Protein AF-A0A167I9M6-F1 (afdb_monomer_lite)

Organism: Calocera viscosa (strain TUFC12733) (NCBI:txid1330018)

Sequence (250 aa):
MPDSYLDQDVAIAGSSAKAAYFAGEGSASLKASGVVTSFEGIVGALPENVKVVFAEDCEGHCRALALTGRELITDDGHAGLDATFYHKRDASGNYTAPAENFLLDNTDTLMNDSDIFFTSDEWYLVLRGKLRPQERKTTFRFASPWRRRGDSFFGDETEEEMGDFEMQAGKAYDIRLECSDLTGPADGDEKVVPNSHIGMRLHGYPLPEEEEGIKEAVELAKSADAVVVVVGLNGDWESEGYDRKTMYTG

Structure (mmCIF, N/CA/C/O backbone):
data_AF-A0A167I9M6-F1
#
_entry.id   AF-A0A167I9M6-F1
#
loop_
_atom_site.group_PDB
_atom_site.id
_atom_site.type_symbol
_atom_site.label_atom_id
_atom_site.label_alt_id
_atom_site.label_comp_id
_atom_site.label_asym_id
_atom_site.label_entity_id
_atom_site.label_seq_id
_atom_site.pdbx_PDB_ins_code
_atom_site.Cartn_x
_atom_site.Cartn_y
_atom_site.Cartn_z
_atom_site.occupancy
_atom_site.B_iso_or_equiv
_atom_site.auth_seq_id
_atom_site.auth_comp_id
_atom_site.auth_asym_id
_atom_site.auth_atom_id
_atom_site.pdbx_PDB_model_num
ATOM 1 N N . MET A 1 1 ? -21.591 -22.419 35.917 1.00 46.19 1 MET A N 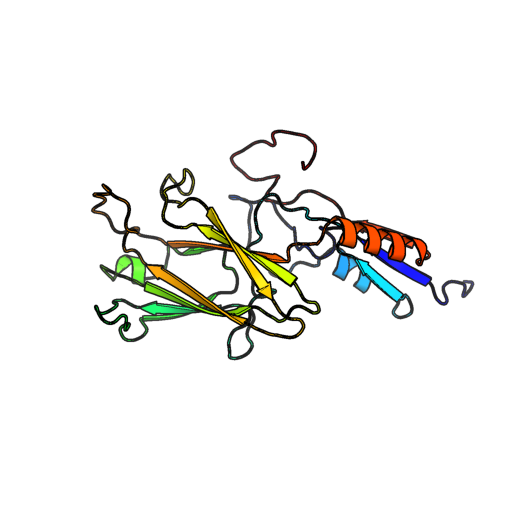1
ATOM 2 C CA . MET A 1 1 ? -20.868 -21.226 35.434 1.00 46.19 1 MET A CA 1
ATOM 3 C C . MET A 1 1 ? -21.937 -20.171 35.224 1.00 46.19 1 MET A C 1
ATOM 5 O O . MET A 1 1 ? -22.889 -20.523 34.543 1.00 46.19 1 MET A O 1
ATOM 9 N N . PRO A 1 2 ? -21.929 -19.005 35.888 1.00 43.53 2 PRO A N 1
ATOM 10 C CA . PRO A 1 2 ? -23.007 -18.046 35.686 1.00 43.53 2 PRO A CA 1
ATOM 11 C C . PRO A 1 2 ? -22.833 -17.316 34.346 1.00 43.53 2 PRO A C 1
ATOM 13 O O . PRO A 1 2 ? -21.736 -16.876 34.012 1.00 43.53 2 PRO A O 1
ATOM 16 N N . ASP A 1 3 ? -23.941 -17.211 33.617 1.00 44.72 3 ASP A N 1
ATOM 17 C CA . ASP A 1 3 ? -24.141 -16.567 32.312 1.00 44.72 3 ASP A CA 1
ATOM 18 C C . ASP A 1 3 ? -24.054 -15.024 32.380 1.00 44.72 3 ASP A C 1
ATOM 20 O O . ASP A 1 3 ? -24.968 -14.320 31.959 1.00 44.72 3 ASP A O 1
ATOM 24 N N . SER A 1 4 ? -22.990 -14.462 32.964 1.00 48.69 4 SER A N 1
ATOM 25 C CA . SER A 1 4 ? -22.874 -13.010 33.201 1.00 48.69 4 SER A CA 1
ATOM 26 C C . SER A 1 4 ? -22.045 -12.236 32.164 1.00 48.69 4 SER A C 1
ATOM 28 O O . SER A 1 4 ? -21.708 -11.087 32.422 1.00 48.69 4 SER A O 1
ATOM 30 N N . TYR A 1 5 ? -21.702 -12.835 31.020 1.00 50.81 5 TYR A N 1
ATOM 31 C CA . TYR A 1 5 ? -20.960 -12.176 29.924 1.00 50.81 5 TYR A CA 1
ATOM 32 C C . TYR A 1 5 ? -21.868 -11.806 28.740 1.00 50.81 5 TYR A C 1
ATOM 34 O O . TYR A 1 5 ? -21.457 -11.861 27.582 1.00 50.81 5 TYR A O 1
ATOM 42 N N . LEU A 1 6 ? -23.137 -11.512 29.020 1.00 53.03 6 LEU A N 1
ATOM 43 C CA . LEU A 1 6 ? -24.067 -11.021 28.012 1.00 53.03 6 LEU A CA 1
ATOM 44 C C . LEU A 1 6 ? -23.822 -9.516 27.841 1.00 53.03 6 LEU A C 1
ATOM 46 O O . LEU A 1 6 ? -23.92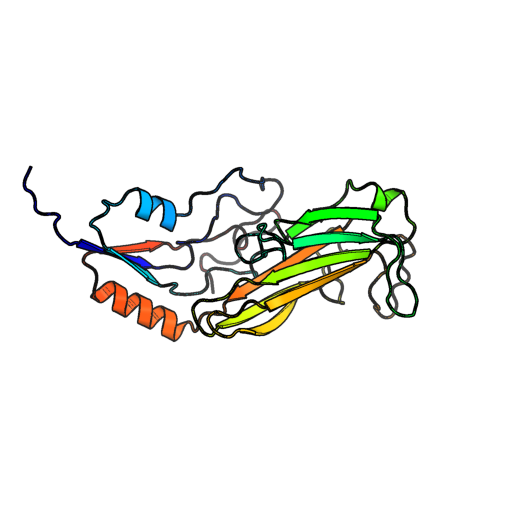7 -8.771 28.811 1.00 53.03 6 LEU A O 1
ATOM 50 N N . ASP A 1 7 ? -23.468 -9.137 26.612 1.00 62.56 7 ASP A N 1
ATOM 51 C CA . ASP A 1 7 ? -23.300 -7.770 26.103 1.00 62.56 7 ASP A CA 1
ATOM 52 C C . ASP A 1 7 ? -22.143 -6.966 26.729 1.00 62.56 7 ASP A C 1
ATOM 54 O O . ASP A 1 7 ? -22.371 -5.992 27.439 1.00 62.56 7 ASP A O 1
ATOM 58 N N . GLN A 1 8 ? -20.892 -7.374 26.462 1.00 76.06 8 GLN A N 1
ATOM 59 C CA . GLN A 1 8 ? -19.708 -6.555 26.762 1.00 76.06 8 GLN A CA 1
ATOM 60 C C . GLN A 1 8 ? -19.190 -5.855 25.503 1.00 76.06 8 GLN A C 1
ATOM 62 O O . GLN A 1 8 ? -19.013 -6.495 24.460 1.00 76.06 8 GLN A O 1
ATOM 67 N N . ASP A 1 9 ? -18.890 -4.565 25.631 1.00 83.38 9 ASP A N 1
ATOM 68 C CA . ASP A 1 9 ? -18.255 -3.756 24.593 1.00 83.38 9 ASP A CA 1
ATOM 69 C C . ASP A 1 9 ? -16.748 -3.657 24.884 1.00 83.38 9 ASP A C 1
ATOM 71 O O . ASP A 1 9 ? -16.327 -3.209 25.955 1.00 83.38 9 ASP A O 1
ATOM 75 N N . VAL A 1 10 ? -15.917 -4.065 23.921 1.00 86.62 10 VAL A N 1
ATOM 76 C CA . VAL A 1 10 ? -14.452 -3.955 24.002 1.00 86.62 10 VAL A CA 1
ATOM 77 C C . VAL A 1 10 ? -13.968 -2.936 22.978 1.00 86.62 10 VAL A C 1
ATOM 79 O O . VAL A 1 10 ? -14.165 -3.106 21.773 1.00 86.62 10 VAL A O 1
ATOM 82 N N . ALA A 1 11 ? -13.292 -1.890 23.449 1.00 85.00 11 ALA A N 1
ATOM 83 C CA . ALA A 1 11 ? -12.595 -0.950 22.581 1.00 85.00 11 ALA A CA 1
ATOM 84 C C . ALA A 1 11 ? -11.149 -1.399 22.350 1.00 85.00 11 ALA A C 1
ATOM 86 O O . ALA A 1 11 ? -10.434 -1.741 23.292 1.00 85.00 11 ALA A O 1
ATOM 87 N N . ILE A 1 12 ? -10.701 -1.367 21.099 1.00 83.81 12 ILE A N 1
ATOM 88 C CA . ILE A 1 12 ? -9.298 -1.541 20.719 1.00 83.81 12 ILE A CA 1
ATOM 89 C C . ILE A 1 12 ? -8.802 -0.200 20.179 1.00 83.81 12 ILE A C 1
ATOM 91 O O . ILE A 1 12 ? -9.393 0.350 19.255 1.00 83.81 12 ILE A O 1
ATOM 95 N N . ALA A 1 13 ? -7.719 0.322 20.742 1.00 80.19 13 ALA A N 1
ATOM 96 C CA . ALA A 1 13 ? -7.113 1.578 20.313 1.00 80.19 13 ALA A CA 1
ATOM 97 C C . ALA A 1 13 ? -5.609 1.413 20.078 1.00 80.19 13 ALA A C 1
ATOM 99 O O . ALA A 1 13 ? -4.978 0.508 20.629 1.00 80.19 13 ALA A O 1
ATOM 100 N N . GLY A 1 14 ? -5.033 2.309 19.282 1.00 72.50 14 GLY A N 1
ATOM 101 C CA . GLY A 1 14 ? -3.586 2.437 19.112 1.00 72.50 14 GLY A CA 1
ATOM 102 C C . GLY A 1 14 ? -3.070 2.072 17.720 1.00 72.50 14 GLY A C 1
ATOM 103 O O . GLY A 1 14 ? -3.599 1.197 17.031 1.00 72.50 14 GLY A O 1
ATOM 104 N N . SER A 1 15 ? -1.999 2.764 17.334 1.00 68.31 15 SER A N 1
ATOM 105 C CA . SER A 1 15 ? -1.369 2.746 16.006 1.00 68.31 15 SER A CA 1
ATOM 106 C C . SER A 1 15 ? -0.879 1.369 15.555 1.00 68.31 15 SER A C 1
ATOM 108 O O . SER A 1 15 ? -0.874 1.046 14.371 1.00 68.31 15 SER A O 1
ATOM 110 N N . SER A 1 16 ? -0.508 0.509 16.503 1.00 73.56 16 SER A N 1
ATOM 111 C CA . SER A 1 16 ? 0.047 -0.814 16.210 1.00 73.56 16 SER A CA 1
ATOM 112 C C . SER A 1 16 ? -1.009 -1.923 16.176 1.00 73.56 16 SER A C 1
ATOM 114 O O . SER A 1 16 ? -0.669 -3.081 15.941 1.00 73.56 16 SER A O 1
ATOM 116 N N . ALA A 1 17 ? -2.291 -1.615 16.409 1.00 76.38 17 ALA A N 1
ATOM 117 C CA . ALA A 1 17 ? -3.339 -2.632 16.520 1.00 76.38 17 ALA A CA 1
ATOM 118 C C . ALA A 1 17 ? -3.536 -3.427 15.219 1.00 76.38 17 ALA A C 1
ATOM 120 O O . ALA A 1 17 ? -3.579 -4.657 15.252 1.00 76.38 17 ALA A O 1
ATOM 121 N N . LYS A 1 18 ? -3.630 -2.739 14.075 1.00 75.56 18 LYS A N 1
ATOM 122 C CA . LYS A 1 18 ? -3.809 -3.352 12.742 1.00 75.56 18 LYS A CA 1
ATOM 123 C C . LYS A 1 18 ? -2.500 -3.487 11.954 1.00 75.56 18 LYS A C 1
ATOM 125 O O . LYS A 1 18 ? -2.490 -4.007 10.834 1.00 75.56 18 LYS A O 1
ATOM 130 N N . ALA A 1 19 ? -1.385 -3.059 12.537 1.00 71.19 19 ALA A N 1
ATOM 131 C CA . ALA A 1 19 ? -0.078 -3.199 11.925 1.00 71.19 19 ALA A CA 1
ATOM 132 C C . ALA A 1 19 ? 0.416 -4.652 12.012 1.00 71.19 19 ALA A C 1
ATOM 134 O O . ALA A 1 19 ? 0.271 -5.327 13.031 1.00 71.19 19 ALA A O 1
ATOM 135 N N . ALA A 1 20 ? 1.010 -5.143 10.926 1.00 71.56 20 ALA A N 1
ATOM 136 C CA . ALA A 1 20 ? 1.596 -6.480 10.850 1.00 71.56 20 ALA A CA 1
ATOM 137 C C . ALA A 1 20 ? 3.109 -6.426 11.074 1.00 71.56 20 ALA A C 1
ATOM 139 O O . ALA A 1 20 ? 3.887 -6.833 10.218 1.00 71.56 20 ALA A O 1
ATOM 140 N N . TYR A 1 21 ? 3.533 -5.911 12.225 1.00 69.69 21 TYR A N 1
ATOM 141 C CA . TYR A 1 21 ? 4.943 -5.949 12.600 1.00 69.69 21 TYR A CA 1
ATOM 142 C C . TYR A 1 21 ? 5.302 -7.341 13.112 1.00 69.69 21 TYR A C 1
ATOM 144 O O . TYR A 1 21 ? 4.769 -7.790 14.125 1.00 69.69 21 TYR A O 1
ATOM 152 N N . PHE A 1 22 ? 6.202 -8.032 12.415 1.00 67.06 22 PHE A N 1
ATOM 153 C CA . PHE A 1 22 ? 6.651 -9.377 12.800 1.00 67.06 22 PHE A CA 1
ATOM 154 C C . PHE A 1 22 ? 8.177 -9.516 12.878 1.00 67.06 22 PHE A C 1
ATOM 156 O O . PHE A 1 22 ? 8.666 -10.495 13.439 1.00 67.06 22 PHE A O 1
ATOM 163 N N . ALA A 1 23 ? 8.927 -8.553 12.338 1.00 63.38 23 ALA A N 1
ATOM 164 C CA . ALA A 1 23 ? 10.384 -8.500 12.382 1.00 63.38 23 ALA A CA 1
ATOM 165 C C . ALA A 1 23 ? 10.871 -7.043 12.276 1.00 63.38 23 ALA A C 1
ATOM 167 O O . ALA A 1 23 ? 10.120 -6.172 11.833 1.00 63.38 23 ALA A O 1
ATOM 168 N N . GLY A 1 24 ? 12.119 -6.797 12.684 1.00 56.25 24 GLY A N 1
ATOM 169 C CA . GLY A 1 24 ? 12.834 -5.559 12.362 1.00 56.25 24 GLY A CA 1
ATOM 170 C C . GLY A 1 24 ? 13.291 -5.529 10.897 1.00 56.25 24 GLY A C 1
ATOM 171 O O . GLY A 1 24 ? 13.274 -6.555 10.212 1.00 56.25 24 GLY A O 1
ATOM 172 N N . GLU A 1 25 ? 13.694 -4.354 10.420 1.00 53.75 25 GLU A N 1
ATOM 173 C CA . GLU A 1 25 ? 14.214 -4.155 9.060 1.00 53.75 25 GLU A CA 1
ATOM 174 C C . GLU A 1 25 ? 15.706 -4.574 8.977 1.00 53.75 25 GLU A C 1
ATOM 176 O O . GLU A 1 25 ? 16.423 -4.584 9.983 1.00 53.75 25 GLU A O 1
ATOM 181 N N . GLY A 1 26 ? 16.173 -4.979 7.789 1.00 53.72 26 GLY A N 1
ATOM 182 C CA . GLY A 1 26 ? 17.553 -5.427 7.544 1.00 53.72 26 GLY A CA 1
ATOM 183 C C . GLY A 1 26 ? 17.675 -6.908 7.170 1.00 53.72 26 GLY A C 1
ATOM 184 O O . GLY A 1 26 ? 16.727 -7.525 6.673 1.00 53.72 26 GLY A O 1
ATOM 185 N N . SER A 1 27 ? 18.847 -7.501 7.411 1.00 44.03 27 SER A N 1
ATOM 186 C CA . SER A 1 27 ? 19.181 -8.885 7.023 1.00 44.03 27 SER A CA 1
ATOM 187 C C . SER A 1 27 ? 18.333 -9.958 7.716 1.00 44.03 27 SER A C 1
ATOM 189 O O . SER A 1 27 ? 18.305 -11.108 7.278 1.00 44.03 27 SER A O 1
ATOM 191 N N . ALA A 1 28 ? 17.617 -9.583 8.777 1.00 53.53 28 ALA A N 1
ATOM 192 C CA . ALA A 1 28 ? 16.686 -10.444 9.499 1.00 53.53 28 ALA A CA 1
ATOM 193 C C . ALA A 1 28 ? 15.246 -10.409 8.945 1.00 53.53 28 ALA A C 1
ATOM 195 O O . ALA A 1 28 ? 14.399 -11.170 9.420 1.00 53.53 28 ALA A O 1
ATOM 196 N N . SER A 1 29 ? 14.950 -9.547 7.965 1.00 57.34 29 SER A N 1
ATOM 197 C CA . SER A 1 29 ? 13.617 -9.461 7.362 1.00 57.34 29 SER A CA 1
ATOM 198 C C . SER A 1 29 ? 13.340 -10.663 6.447 1.00 57.34 29 SER A C 1
ATOM 200 O O . SER A 1 29 ? 14.193 -11.114 5.683 1.00 57.34 29 SER A O 1
ATOM 202 N N . LEU A 1 30 ? 12.134 -11.225 6.547 1.00 62.16 30 LEU A N 1
ATOM 203 C CA . LEU A 1 30 ? 11.687 -12.376 5.757 1.00 62.16 30 LEU A CA 1
ATOM 204 C C . LEU A 1 30 ? 10.274 -12.124 5.234 1.00 62.16 30 LEU A C 1
ATOM 206 O O . LEU A 1 30 ? 9.464 -11.509 5.920 1.00 62.16 30 LEU A O 1
ATOM 210 N N . LYS A 1 31 ? 9.926 -12.663 4.061 1.00 59.50 31 LYS A N 1
ATOM 211 C CA . LYS A 1 31 ? 8.535 -12.653 3.583 1.00 59.50 31 LYS A CA 1
ATOM 212 C C . LYS A 1 31 ? 7.718 -13.673 4.385 1.00 59.50 31 LYS A C 1
ATOM 214 O O . LYS A 1 31 ? 7.828 -14.879 4.162 1.00 59.50 31 LYS A O 1
ATOM 219 N N . ALA A 1 32 ? 6.920 -13.202 5.341 1.00 64.06 32 ALA A N 1
ATOM 220 C CA . ALA A 1 32 ? 6.037 -14.064 6.121 1.00 64.06 32 ALA A CA 1
ATOM 221 C C . ALA A 1 32 ? 4.930 -14.660 5.232 1.00 64.06 32 ALA A C 1
ATOM 223 O O . ALA A 1 32 ? 4.326 -13.958 4.425 1.00 64.06 32 ALA A O 1
ATOM 224 N N . SER A 1 33 ? 4.618 -15.951 5.404 1.00 67.88 33 SER A N 1
ATOM 225 C CA . SER A 1 33 ? 3.500 -16.604 4.694 1.00 67.88 33 SER A CA 1
ATOM 226 C C . SER A 1 33 ? 2.123 -16.079 5.124 1.00 67.88 33 SER A C 1
ATOM 228 O O . SER A 1 33 ? 1.131 -16.297 4.436 1.00 67.88 33 SER A O 1
ATOM 230 N N . GLY A 1 34 ? 2.067 -15.405 6.270 1.00 70.81 34 GLY A N 1
ATOM 231 C CA . GLY A 1 34 ? 0.903 -14.730 6.819 1.00 70.81 34 GLY A CA 1
ATOM 232 C C . GLY A 1 34 ? 1.279 -14.095 8.154 1.00 70.81 34 GLY A C 1
ATOM 233 O O . GLY A 1 34 ? 2.141 -14.612 8.865 1.00 70.81 34 GLY A O 1
ATOM 234 N N . VAL A 1 35 ? 0.649 -12.972 8.486 1.00 78.56 35 VAL A N 1
ATOM 235 C CA . VAL A 1 35 ? 0.839 -12.286 9.767 1.00 78.56 35 VAL A CA 1
ATOM 236 C C . VAL A 1 35 ? -0.536 -12.013 10.343 1.00 78.56 35 VAL A C 1
ATOM 238 O O . VAL A 1 35 ? -1.351 -11.371 9.687 1.00 78.56 35 VAL A O 1
ATOM 241 N N . VAL A 1 36 ? -0.778 -12.513 11.552 1.00 82.06 36 VAL A N 1
ATOM 242 C CA . VAL A 1 36 ? -1.968 -12.171 12.331 1.00 82.06 36 VAL A CA 1
ATOM 243 C C . VAL A 1 36 ? -1.647 -10.899 13.102 1.00 82.06 36 VAL A C 1
ATOM 245 O O . VAL A 1 36 ? -0.730 -10.882 13.922 1.00 82.06 36 VAL A O 1
ATOM 248 N N . THR A 1 37 ? -2.373 -9.829 12.812 1.00 84.31 37 THR A N 1
ATOM 249 C CA . THR A 1 37 ? -2.257 -8.557 13.536 1.00 84.31 37 THR A CA 1
ATOM 250 C C . THR A 1 37 ? -2.796 -8.696 14.960 1.00 84.31 37 THR A C 1
ATOM 252 O O . THR A 1 37 ? -3.599 -9.587 15.250 1.00 84.31 37 THR A O 1
ATOM 255 N N . SER A 1 38 ? -2.402 -7.793 15.863 1.00 84.69 38 SER A N 1
ATOM 256 C CA . SER A 1 38 ? -2.956 -7.772 17.226 1.00 84.69 38 SER A CA 1
ATOM 257 C C . SER A 1 38 ? -4.482 -7.655 17.202 1.00 84.69 38 SER A C 1
ATOM 259 O O . SER A 1 38 ? -5.165 -8.360 17.937 1.00 84.69 38 SER A O 1
ATOM 261 N N . PHE A 1 39 ? -5.023 -6.822 16.308 1.00 84.31 39 PHE A N 1
ATOM 262 C CA . PHE A 1 39 ? -6.457 -6.664 16.091 1.00 84.31 39 PHE A CA 1
ATOM 263 C C . PHE A 1 39 ? -7.123 -7.981 15.673 1.00 84.31 39 PHE A C 1
ATOM 265 O O . PHE A 1 39 ? -8.074 -8.406 16.322 1.00 84.31 39 PHE A O 1
ATOM 272 N N . GLU A 1 40 ? -6.610 -8.661 14.643 1.00 85.62 40 GLU A N 1
ATOM 273 C CA . GLU A 1 40 ? -7.160 -9.947 14.184 1.00 85.62 40 GLU A CA 1
ATOM 274 C C . GLU A 1 40 ? -7.068 -11.030 15.263 1.00 85.62 40 GLU A C 1
ATOM 276 O O . GLU A 1 40 ? -8.015 -11.791 15.451 1.00 85.62 40 GLU A O 1
ATOM 281 N N . GLY A 1 41 ? -5.955 -11.083 16.000 1.00 87.88 41 GLY A N 1
ATOM 282 C CA . GLY A 1 41 ? -5.763 -12.030 17.096 1.00 87.88 41 GLY A CA 1
ATOM 283 C C . GLY A 1 41 ? -6.732 -11.796 18.255 1.00 87.88 41 GLY A C 1
ATOM 284 O O . GLY A 1 41 ? -7.308 -12.754 18.769 1.00 87.88 41 GLY A O 1
ATOM 285 N N . ILE A 1 42 ? -6.949 -10.534 18.644 1.00 87.81 42 ILE A N 1
ATOM 286 C CA . ILE A 1 42 ? -7.903 -10.164 19.699 1.00 87.81 42 ILE A CA 1
ATOM 287 C C . ILE A 1 42 ? -9.329 -10.479 19.247 1.00 87.81 42 ILE A C 1
ATOM 289 O O . ILE A 1 42 ? -10.037 -11.198 19.945 1.00 87.81 42 ILE A O 1
ATOM 293 N N . VAL A 1 43 ? -9.741 -10.000 18.070 1.00 87.69 43 VAL A N 1
ATOM 294 C CA . VAL A 1 43 ? -11.092 -10.234 17.534 1.00 87.69 43 VAL A CA 1
ATOM 295 C C . VAL A 1 43 ? -11.364 -11.729 17.368 1.00 87.69 43 VAL A C 1
ATOM 297 O O . VAL A 1 43 ? -12.426 -12.196 17.761 1.00 87.69 43 VAL A O 1
ATOM 300 N N . GLY A 1 44 ? -10.398 -12.497 16.858 1.00 88.75 44 GLY A N 1
ATOM 301 C CA . GLY A 1 44 ? -10.535 -13.944 16.678 1.00 88.75 44 GLY A CA 1
ATOM 302 C C . GLY A 1 44 ? -10.600 -14.748 17.982 1.00 88.75 44 GLY A C 1
ATOM 303 O O . GLY A 1 44 ? -11.066 -15.885 17.967 1.00 88.75 44 GLY A O 1
ATOM 304 N N . ALA A 1 45 ? -10.144 -14.183 19.104 1.00 89.62 45 ALA A N 1
ATOM 305 C CA . ALA A 1 45 ? -10.226 -14.810 20.423 1.00 89.62 45 ALA A CA 1
ATOM 306 C C . ALA A 1 45 ? -11.503 -14.433 21.197 1.00 89.62 45 ALA A C 1
ATOM 308 O O . ALA A 1 45 ? -11.846 -15.113 22.170 1.00 89.62 45 ALA A O 1
ATOM 309 N N . LEU A 1 46 ? -12.191 -13.357 20.801 1.00 87.75 46 LEU A N 1
ATOM 310 C CA . LEU A 1 46 ? -13.402 -12.884 21.466 1.00 87.75 46 LEU A CA 1
ATOM 311 C C . LEU A 1 46 ? -14.640 -13.697 21.033 1.00 87.75 46 LEU A C 1
ATOM 313 O O . LEU A 1 46 ? -14.745 -14.103 19.876 1.00 87.75 46 LEU A O 1
ATOM 317 N N . PRO A 1 47 ? -15.603 -13.939 21.944 1.00 86.25 47 PRO A N 1
ATOM 318 C CA . PRO A 1 47 ? -16.904 -14.501 21.586 1.00 86.25 47 PRO A CA 1
ATOM 319 C C . PRO A 1 47 ? -17.657 -13.633 20.562 1.00 86.25 47 PRO A C 1
ATOM 321 O O . PRO A 1 47 ? -17.582 -12.409 20.623 1.00 86.25 47 PRO A O 1
ATOM 324 N N . GLU A 1 48 ? -18.464 -14.247 19.686 1.00 82.50 48 GLU A N 1
ATOM 325 C CA . GLU A 1 48 ? -19.227 -13.539 18.633 1.00 82.50 48 GLU A CA 1
ATOM 326 C C . GLU A 1 48 ? -20.198 -12.468 19.165 1.00 82.50 48 GLU A C 1
ATOM 328 O O . GLU A 1 48 ? -20.595 -11.565 18.432 1.00 82.50 48 GLU A O 1
ATOM 333 N N . ASN A 1 49 ? -20.600 -12.567 20.433 1.00 82.25 49 ASN A N 1
ATOM 334 C CA . ASN A 1 49 ? -21.514 -11.630 21.082 1.00 82.25 49 ASN A CA 1
ATOM 335 C C . ASN A 1 49 ? -20.810 -10.435 21.751 1.00 82.25 49 ASN A C 1
ATOM 337 O O . ASN A 1 49 ? -21.484 -9.630 22.390 1.00 82.25 49 ASN A O 1
ATOM 341 N N . VAL A 1 50 ? -19.482 -10.325 21.641 1.00 83.19 50 VAL A N 1
ATOM 342 C CA . VAL A 1 50 ? -18.723 -9.152 22.095 1.00 83.19 50 VAL A CA 1
ATOM 343 C C . VAL A 1 50 ? -18.645 -8.147 20.958 1.00 83.19 50 VAL A C 1
ATOM 345 O O . VAL A 1 50 ? -18.153 -8.446 19.868 1.00 83.19 50 VAL A O 1
ATOM 348 N N . LYS A 1 51 ? -19.106 -6.925 21.214 1.00 82.06 51 LYS A N 1
ATOM 349 C CA . LYS A 1 51 ? -18.997 -5.842 20.243 1.00 82.06 51 LYS A CA 1
ATOM 350 C C . LYS A 1 51 ? -17.606 -5.231 20.337 1.00 82.06 51 LYS A C 1
ATOM 352 O O . LYS A 1 51 ? -17.194 -4.751 21.391 1.00 82.06 51 LYS A O 1
ATOM 357 N N . VAL A 1 52 ? -16.897 -5.230 19.213 1.00 81.69 52 VAL A N 1
ATOM 358 C CA . VAL A 1 52 ? -15.568 -4.625 19.107 1.00 81.69 52 VAL A CA 1
ATOM 359 C C . VAL A 1 52 ? -15.677 -3.287 18.394 1.00 81.69 52 VAL A C 1
ATOM 361 O O . VAL A 1 52 ? -16.205 -3.207 17.284 1.00 81.69 52 VAL A O 1
ATOM 364 N N . VAL A 1 53 ? -15.161 -2.240 19.030 1.00 78.38 53 VAL A N 1
ATOM 365 C CA . VAL A 1 53 ? -15.007 -0.906 18.434 1.00 78.38 53 VAL A CA 1
ATOM 366 C C . VAL A 1 53 ? -13.525 -0.570 18.317 1.00 78.38 53 VAL A C 1
ATOM 368 O O . VAL A 1 53 ? -12.731 -0.970 19.166 1.00 78.38 53 VAL A O 1
ATOM 371 N N . PHE A 1 54 ? -13.136 0.125 17.250 1.00 78.44 54 PHE A N 1
ATOM 372 C CA . PHE A 1 54 ? -11.736 0.423 16.953 1.00 78.44 54 PHE A CA 1
ATOM 373 C C . PHE A 1 54 ? -11.539 1.900 16.625 1.00 78.44 54 PHE A C 1
ATOM 375 O O . PHE A 1 54 ? -12.282 2.425 15.800 1.00 78.44 54 PHE A O 1
ATOM 382 N N . ALA A 1 55 ? -10.511 2.517 17.212 1.00 68.94 55 ALA A N 1
ATOM 383 C CA . ALA A 1 55 ? -9.990 3.816 16.790 1.00 68.94 55 ALA A CA 1
ATOM 384 C C . ALA A 1 55 ? -8.478 3.751 16.568 1.00 68.94 55 ALA A C 1
ATOM 386 O O . ALA A 1 55 ? -7.723 3.208 17.379 1.00 68.94 55 ALA A O 1
ATOM 387 N N . GLU A 1 56 ? -8.046 4.350 15.467 1.00 66.81 56 GLU A N 1
ATOM 388 C CA . GLU A 1 56 ? -6.641 4.614 15.197 1.00 66.81 56 GLU A CA 1
ATOM 389 C C . GLU A 1 56 ? -6.290 5.966 15.824 1.00 66.81 56 GLU A C 1
ATOM 391 O O . GLU A 1 56 ? -6.805 7.003 15.413 1.00 66.81 56 GLU A O 1
ATOM 396 N N . ASP A 1 57 ? -5.508 5.910 16.901 1.00 58.19 57 ASP A N 1
ATOM 397 C CA . ASP A 1 57 ? -5.377 6.993 17.883 1.00 58.19 57 ASP A CA 1
ATOM 398 C C . ASP A 1 57 ? -4.365 8.066 17.423 1.00 58.19 57 ASP A C 1
ATOM 400 O O . ASP A 1 57 ? -4.671 9.254 17.352 1.00 58.19 57 ASP A O 1
ATOM 404 N N . CYS A 1 58 ? -3.161 7.635 17.030 1.00 55.84 58 CYS A N 1
ATOM 405 C CA . CYS A 1 58 ? -2.059 8.494 16.592 1.00 55.84 58 CYS A CA 1
ATOM 406 C C . CYS A 1 58 ? -1.117 7.759 15.625 1.00 55.84 58 CYS A C 1
ATOM 408 O O . CYS A 1 58 ? -1.220 6.545 15.458 1.00 55.84 58 CYS A O 1
ATOM 410 N N . GLU A 1 59 ? -0.199 8.472 14.973 1.00 57.50 59 GLU A N 1
ATOM 411 C CA . GLU A 1 59 ? 0.779 7.876 14.057 1.00 57.50 59 GLU A CA 1
ATOM 412 C C . GLU A 1 59 ? 1.953 7.243 14.836 1.00 57.50 59 GLU A C 1
ATOM 414 O O . GLU A 1 59 ? 2.516 7.854 15.742 1.00 57.50 59 GLU A O 1
ATOM 419 N N . GLY A 1 60 ? 2.312 5.988 14.529 1.00 51.03 60 GLY A N 1
ATOM 420 C CA . GLY A 1 60 ? 3.406 5.255 15.198 1.00 51.03 60 GLY A CA 1
ATOM 421 C C . GLY A 1 60 ? 4.682 5.091 14.363 1.00 51.03 60 GLY A C 1
ATOM 422 O O . GLY A 1 60 ? 5.651 4.483 14.826 1.00 51.03 60 GLY A O 1
ATOM 423 N N . HIS A 1 61 ? 4.679 5.590 13.129 1.00 52.41 61 HIS A N 1
ATOM 424 C CA . HIS A 1 61 ? 5.717 5.336 12.135 1.00 52.41 61 HIS A CA 1
ATOM 425 C C . HIS A 1 61 ? 6.751 6.465 12.095 1.00 52.41 61 HIS A C 1
ATOM 427 O O . HIS A 1 61 ? 6.393 7.635 12.175 1.00 52.41 61 HIS A O 1
ATOM 433 N N . CYS A 1 62 ? 8.038 6.130 11.946 1.00 40.50 62 CYS A N 1
ATOM 434 C CA . CYS A 1 62 ? 9.085 7.132 11.680 1.00 40.50 62 CYS A CA 1
ATOM 435 C C . CYS A 1 62 ? 9.318 7.346 10.174 1.00 40.50 62 CYS A C 1
ATOM 437 O O . CYS A 1 62 ? 9.909 8.350 9.773 1.00 40.50 62 CYS A O 1
ATOM 439 N N . ARG A 1 63 ? 8.898 6.379 9.349 1.00 49.62 63 ARG A N 1
ATOM 440 C CA . ARG A 1 63 ? 8.942 6.403 7.884 1.00 49.62 63 ARG A CA 1
ATOM 441 C C . ARG A 1 63 ? 7.587 5.961 7.352 1.00 49.62 63 ARG A C 1
ATOM 443 O O . ARG A 1 63 ? 6.911 5.157 7.983 1.00 49.62 63 ARG A O 1
ATOM 450 N N . ALA A 1 64 ? 7.190 6.475 6.194 1.00 58.03 64 ALA A N 1
ATOM 451 C CA . ALA A 1 64 ? 5.986 5.999 5.527 1.00 58.03 64 ALA A CA 1
ATOM 452 C C . ALA A 1 64 ? 6.086 4.473 5.295 1.00 58.03 64 ALA A C 1
ATOM 454 O O . ALA A 1 64 ? 7.160 3.975 4.971 1.00 58.03 64 ALA A O 1
ATOM 455 N N . LEU A 1 65 ? 4.993 3.725 5.471 1.00 69.19 65 LEU A N 1
ATOM 456 C CA . LEU A 1 65 ? 4.993 2.276 5.240 1.00 69.19 65 LEU A CA 1
ATOM 457 C C . LEU A 1 65 ? 5.003 1.941 3.750 1.00 69.19 65 LEU A C 1
ATOM 459 O O . LEU A 1 65 ? 4.341 2.616 2.960 1.00 69.19 65 LEU A O 1
ATOM 463 N N . ALA A 1 66 ? 5.650 0.830 3.393 1.00 79.81 66 ALA A N 1
ATOM 464 C CA . ALA A 1 66 ? 5.501 0.220 2.079 1.00 79.81 66 ALA A CA 1
ATOM 465 C C . ALA A 1 66 ? 4.036 -0.059 1.753 1.00 79.81 66 ALA A C 1
ATOM 467 O O . ALA A 1 66 ? 3.313 -0.676 2.538 1.00 79.81 66 ALA A O 1
ATOM 468 N N . LEU A 1 67 ? 3.610 0.384 0.570 1.00 85.81 67 LEU A N 1
ATOM 469 C CA . LEU A 1 67 ? 2.301 0.034 0.052 1.00 85.81 67 LEU A CA 1
ATOM 470 C C . LEU A 1 67 ? 2.317 -1.431 -0.391 1.00 85.81 67 LEU A C 1
ATOM 472 O O . LEU A 1 67 ? 3.133 -1.874 -1.198 1.00 85.81 67 LEU A O 1
ATOM 476 N N . THR A 1 68 ? 1.380 -2.204 0.131 1.00 86.56 68 THR A N 1
ATOM 477 C CA . THR A 1 68 ? 1.269 -3.632 -0.166 1.00 86.56 68 THR A CA 1
ATOM 478 C C . THR A 1 68 ? -0.062 -3.930 -0.837 1.00 86.56 68 THR A C 1
ATOM 480 O O . THR A 1 68 ? -0.896 -3.048 -1.044 1.00 86.56 68 THR A O 1
ATOM 483 N N . GLY A 1 69 ? -0.332 -5.204 -1.118 1.00 83.69 69 GLY A N 1
ATOM 484 C CA . GLY A 1 69 ? -1.660 -5.658 -1.540 1.00 83.69 69 GLY A CA 1
ATOM 485 C C . GLY A 1 69 ? -2.809 -5.353 -0.556 1.00 83.69 69 GLY A C 1
ATOM 486 O O . GLY A 1 69 ? -3.976 -5.580 -0.890 1.00 83.69 69 GLY A O 1
ATOM 487 N N . ARG A 1 70 ? -2.517 -4.841 0.650 1.00 84.75 70 ARG A N 1
ATOM 488 C CA . ARG A 1 70 ? -3.523 -4.294 1.575 1.00 84.75 70 ARG A CA 1
ATOM 489 C C . ARG A 1 70 ? -4.097 -2.978 1.067 1.00 84.75 70 ARG A C 1
ATOM 491 O O . ARG A 1 70 ? -5.314 -2.814 1.070 1.00 84.75 70 ARG A O 1
ATOM 498 N N . GLU A 1 71 ? -3.236 -2.078 0.606 1.00 90.19 71 GLU A N 1
ATOM 499 C CA . GLU A 1 71 ? -3.599 -0.755 0.100 1.00 90.19 71 GLU A CA 1
ATOM 500 C C . GLU A 1 71 ? -3.832 -0.779 -1.413 1.00 90.19 71 GLU A C 1
ATOM 502 O O . GLU A 1 71 ? -4.601 0.026 -1.935 1.00 90.19 71 GLU A O 1
ATOM 507 N N . LEU A 1 72 ? -3.194 -1.712 -2.119 1.00 93.38 72 LEU A N 1
ATOM 508 C CA . LEU A 1 72 ? -3.133 -1.761 -3.574 1.00 93.38 72 LEU A CA 1
ATOM 509 C C . LEU A 1 72 ? -3.956 -2.920 -4.141 1.00 93.38 72 LEU A C 1
ATOM 511 O O . LEU A 1 72 ? -4.054 -4.007 -3.561 1.00 93.38 72 LEU A O 1
ATOM 515 N N . ILE A 1 73 ? -4.580 -2.679 -5.288 1.00 95.88 73 ILE A N 1
ATOM 516 C CA . ILE A 1 73 ? -5.336 -3.685 -6.029 1.00 95.88 73 ILE A CA 1
ATOM 517 C C . ILE A 1 73 ? -5.139 -3.494 -7.532 1.00 95.88 73 ILE A C 1
ATOM 519 O O . ILE A 1 73 ? -5.166 -2.368 -8.030 1.00 95.88 73 ILE A O 1
ATOM 523 N N . THR A 1 74 ? -4.956 -4.584 -8.264 1.00 96.50 74 THR A N 1
ATOM 524 C CA . THR A 1 74 ? -4.902 -4.573 -9.728 1.00 96.50 74 THR A CA 1
ATOM 525 C C . THR A 1 74 ? -6.292 -4.335 -10.319 1.00 96.50 74 THR A C 1
ATOM 527 O O . THR A 1 74 ? -7.319 -4.461 -9.641 1.00 96.50 74 THR A O 1
ATOM 530 N N . ASP A 1 75 ? -6.354 -4.013 -11.611 1.00 92.94 75 ASP A N 1
ATOM 531 C CA . ASP A 1 75 ? -7.638 -3.820 -12.296 1.00 92.94 75 ASP A CA 1
ATOM 532 C C . ASP A 1 75 ? -8.490 -5.100 -12.349 1.00 92.94 75 ASP A C 1
ATOM 534 O O . ASP A 1 75 ? -9.720 -5.019 -12.407 1.00 92.94 75 ASP A O 1
ATOM 538 N N . ASP A 1 76 ? -7.853 -6.271 -12.295 1.00 93.44 76 ASP A N 1
ATOM 539 C CA . ASP A 1 76 ? -8.507 -7.582 -12.270 1.00 93.44 76 ASP A CA 1
ATOM 540 C C . ASP A 1 76 ? -8.773 -8.124 -10.848 1.00 93.44 76 ASP A C 1
ATOM 542 O O . ASP A 1 76 ? -9.355 -9.200 -10.699 1.00 93.44 76 ASP A O 1
ATOM 546 N N . GLY A 1 77 ? -8.444 -7.353 -9.805 1.00 93.50 77 GLY A N 1
ATOM 547 C CA . GLY A 1 77 ? -8.854 -7.612 -8.421 1.00 93.50 77 GLY A CA 1
ATOM 548 C C . GLY A 1 77 ? -7.845 -8.363 -7.548 1.00 93.50 77 GLY A C 1
ATOM 549 O O . GLY A 1 77 ? -8.178 -8.715 -6.413 1.00 93.50 77 GLY A O 1
ATOM 550 N N . HIS A 1 78 ? -6.626 -8.600 -8.026 1.00 94.94 78 HIS A N 1
ATOM 551 C CA . HIS A 1 78 ? -5.541 -9.172 -7.230 1.00 94.94 78 HIS A CA 1
ATOM 552 C C . HIS A 1 78 ? -4.916 -8.126 -6.297 1.00 94.94 78 HIS A C 1
ATOM 554 O O . HIS A 1 78 ? -4.869 -6.934 -6.587 1.00 94.94 78 HIS A O 1
ATOM 560 N N . ALA A 1 79 ? -4.434 -8.572 -5.138 1.00 93.62 79 ALA A N 1
ATOM 561 C CA . ALA A 1 79 ? -3.789 -7.712 -4.152 1.00 93.62 79 ALA A CA 1
ATOM 562 C C . ALA A 1 79 ? -2.360 -7.356 -4.609 1.00 93.62 79 ALA A C 1
ATOM 564 O O . ALA A 1 79 ? -1.490 -8.224 -4.605 1.00 93.62 79 ALA A O 1
ATOM 565 N N . GLY A 1 80 ? -2.127 -6.099 -4.998 1.00 93.31 80 GLY A N 1
ATOM 566 C CA . GLY A 1 80 ? -0.837 -5.620 -5.509 1.00 93.31 80 GLY A CA 1
ATOM 567 C C . GLY A 1 80 ? -0.971 -4.698 -6.724 1.00 93.31 80 GLY A C 1
ATOM 568 O O . GLY A 1 80 ? -2.012 -4.070 -6.922 1.00 93.31 80 GLY A O 1
ATOM 569 N N . LEU A 1 81 ? 0.096 -4.620 -7.522 1.00 95.81 81 LEU A N 1
ATOM 570 C CA . LEU A 1 81 ? 0.182 -3.874 -8.781 1.00 95.81 81 LEU A CA 1
ATOM 571 C C . LEU A 1 81 ? 0.611 -4.788 -9.928 1.00 95.81 81 LEU A C 1
ATOM 573 O O . LEU A 1 81 ? 1.461 -5.662 -9.754 1.00 95.81 81 LEU A O 1
ATOM 577 N N . ASP A 1 82 ? 0.073 -4.523 -11.113 1.00 96.19 82 ASP A N 1
ATOM 578 C CA . ASP A 1 82 ? 0.547 -5.103 -12.362 1.00 96.19 82 ASP A CA 1
ATOM 579 C C . ASP A 1 82 ? 1.874 -4.446 -12.728 1.00 96.19 82 ASP A C 1
ATOM 581 O O . ASP A 1 82 ? 1.932 -3.244 -13.007 1.00 96.19 82 ASP A O 1
ATOM 585 N N . ALA A 1 83 ? 2.945 -5.231 -12.702 1.00 94.19 83 ALA A N 1
ATOM 586 C CA . ALA A 1 83 ? 4.289 -4.795 -13.023 1.00 94.19 83 ALA A CA 1
ATOM 587 C C . ALA A 1 83 ? 4.671 -5.287 -14.419 1.00 94.19 83 ALA A C 1
ATOM 589 O O . ALA A 1 83 ? 4.624 -6.487 -14.697 1.00 94.19 83 ALA A O 1
ATOM 590 N N . THR A 1 84 ? 5.072 -4.366 -15.295 1.00 94.31 84 THR A N 1
ATOM 591 C CA . THR A 1 84 ? 5.528 -4.702 -16.647 1.00 94.31 84 THR A CA 1
ATOM 592 C C . THR A 1 84 ? 6.899 -4.116 -16.928 1.00 94.31 84 THR A C 1
ATOM 594 O O . THR A 1 84 ? 7.087 -2.898 -16.857 1.00 94.31 84 THR A O 1
ATOM 597 N N . PHE A 1 85 ? 7.823 -4.980 -17.338 1.00 92.19 85 PHE A N 1
ATOM 598 C CA . PHE A 1 85 ? 9.109 -4.575 -17.880 1.00 92.19 85 PHE A CA 1
ATOM 599 C C . PHE A 1 85 ? 9.041 -4.314 -19.386 1.00 92.19 85 PHE A C 1
ATOM 601 O O . PHE A 1 85 ? 8.373 -5.029 -20.138 1.00 92.19 85 PHE A O 1
ATOM 60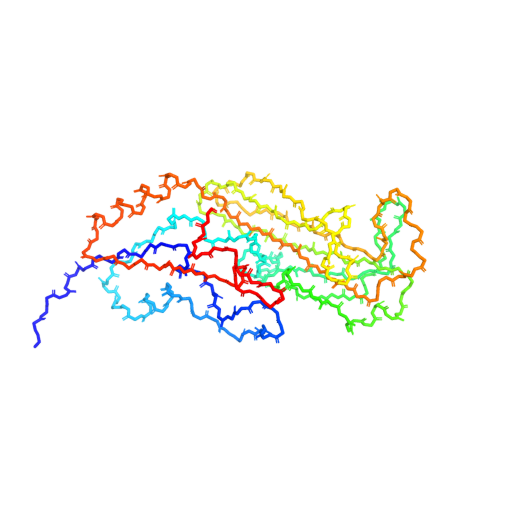8 N N . TYR A 1 86 ? 9.801 -3.322 -19.838 1.00 91.44 86 TYR A N 1
ATOM 609 C CA . TYR A 1 86 ? 9.970 -2.959 -21.241 1.00 91.44 86 TYR A CA 1
ATOM 610 C C . TYR A 1 86 ? 11.440 -2.681 -21.535 1.00 91.44 86 TYR A C 1
ATOM 612 O O . TYR A 1 86 ? 12.133 -2.104 -20.705 1.00 91.44 86 TYR A O 1
ATOM 620 N N . HIS A 1 87 ? 11.897 -3.021 -22.739 1.00 88.44 87 HIS A N 1
ATOM 621 C CA . HIS A 1 87 ? 13.284 -2.780 -23.143 1.00 88.44 87 HIS A CA 1
ATOM 622 C C . HIS A 1 87 ? 13.549 -1.343 -23.593 1.00 88.44 87 HIS A C 1
ATOM 624 O O . HIS A 1 87 ? 14.673 -0.879 -23.477 1.00 88.44 87 HIS A O 1
ATOM 630 N N . LYS A 1 88 ? 12.563 -0.645 -24.175 1.00 86.50 88 LYS A N 1
ATOM 631 C CA . LYS A 1 88 ? 12.754 0.731 -24.666 1.00 86.50 88 LYS A CA 1
ATOM 632 C C . LYS A 1 88 ? 11.495 1.570 -24.560 1.00 86.50 88 LYS A C 1
ATOM 634 O O . LYS A 1 88 ? 10.380 1.039 -24.613 1.00 86.50 88 LYS A O 1
ATOM 639 N N . ARG A 1 89 ? 11.695 2.887 -24.526 1.00 87.38 89 ARG A N 1
ATOM 640 C CA . ARG A 1 89 ? 10.650 3.904 -24.661 1.00 87.38 89 ARG A CA 1
ATOM 641 C C . ARG A 1 89 ? 11.038 4.894 -25.753 1.00 87.38 89 ARG A C 1
ATOM 643 O O . ARG A 1 89 ? 12.135 5.441 -25.760 1.00 87.38 89 ARG A O 1
ATOM 650 N N . ASP A 1 90 ? 10.142 5.116 -26.707 1.00 86.75 90 ASP A N 1
ATOM 651 C CA . ASP A 1 90 ? 10.384 6.072 -27.784 1.00 86.75 90 ASP A CA 1
ATOM 652 C C . ASP A 1 90 ? 10.291 7.532 -27.294 1.00 86.75 90 ASP A C 1
ATOM 654 O O . ASP A 1 90 ? 9.800 7.830 -26.203 1.00 86.75 90 ASP A O 1
ATOM 658 N N . ALA A 1 91 ? 10.728 8.477 -28.131 1.00 81.75 91 ALA A N 1
ATOM 659 C CA . ALA A 1 91 ? 10.675 9.909 -27.818 1.00 81.75 91 ALA A CA 1
ATOM 660 C C . ALA A 1 91 ? 9.243 10.465 -27.657 1.00 81.75 91 ALA A C 1
ATOM 662 O O . ALA A 1 91 ? 9.069 11.567 -27.140 1.00 81.75 91 ALA A O 1
ATOM 663 N N . SER A 1 92 ? 8.222 9.725 -28.102 1.00 86.44 92 SER A N 1
ATOM 664 C CA . SER A 1 92 ? 6.806 10.062 -27.897 1.00 86.44 92 SER A CA 1
ATOM 665 C C . SER A 1 92 ? 6.257 9.482 -26.586 1.00 86.44 92 SER A C 1
ATOM 667 O O . SER A 1 92 ? 5.120 9.769 -26.218 1.00 86.44 92 SER A O 1
ATOM 669 N N . GLY A 1 93 ? 7.059 8.695 -25.867 1.00 83.00 93 GLY A N 1
ATOM 670 C CA . GLY A 1 93 ? 6.720 8.066 -24.602 1.00 83.00 93 GLY A CA 1
ATOM 671 C C . GLY A 1 93 ? 6.086 6.679 -24.718 1.00 83.00 93 GLY A C 1
ATOM 672 O O . GLY A 1 93 ? 5.622 6.173 -23.697 1.00 83.00 93 GLY A O 1
ATOM 673 N N . ASN A 1 94 ? 6.057 6.061 -25.902 1.00 90.06 94 ASN A N 1
ATOM 674 C CA . ASN A 1 94 ? 5.518 4.711 -26.077 1.00 90.06 94 ASN A CA 1
ATOM 675 C C . ASN A 1 94 ? 6.578 3.658 -25.770 1.00 90.06 94 ASN A C 1
ATOM 677 O O . ASN A 1 94 ? 7.713 3.755 -26.236 1.00 90.06 94 ASN A O 1
ATOM 681 N N . TYR A 1 95 ? 6.185 2.619 -25.043 1.00 91.12 95 TYR A N 1
ATOM 682 C CA . TYR A 1 95 ? 7.052 1.479 -24.781 1.00 91.12 95 TYR A CA 1
ATOM 683 C C . TYR A 1 95 ? 7.024 0.471 -25.931 1.00 91.12 95 TYR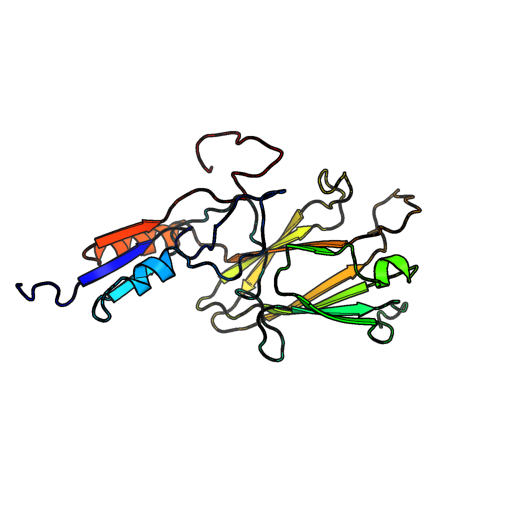 A C 1
ATOM 685 O O . TYR A 1 95 ? 6.067 0.403 -26.709 1.00 91.12 95 TYR A O 1
ATOM 693 N N . THR A 1 96 ? 8.071 -0.347 -26.013 1.00 91.44 96 THR A N 1
ATOM 694 C CA . THR A 1 96 ? 8.098 -1.558 -26.845 1.00 91.44 96 THR A CA 1
ATOM 695 C C . THR A 1 96 ? 7.057 -2.588 -26.391 1.00 91.44 96 THR A C 1
ATOM 697 O O . THR A 1 96 ? 6.296 -2.365 -25.452 1.00 91.44 96 THR A O 1
ATOM 700 N N . ALA A 1 97 ? 7.029 -3.758 -27.038 1.00 92.38 97 ALA A N 1
ATOM 701 C CA . ALA A 1 97 ? 6.287 -4.892 -26.495 1.00 92.38 97 ALA A CA 1
ATOM 702 C C . ALA A 1 97 ? 6.759 -5.213 -25.054 1.00 92.38 97 ALA A C 1
ATOM 704 O O . ALA A 1 97 ? 7.958 -5.063 -24.783 1.00 92.38 97 ALA A O 1
ATOM 705 N N . PRO A 1 98 ? 5.845 -5.636 -24.156 1.00 93.31 98 PRO A N 1
ATOM 706 C CA . PRO A 1 98 ? 6.193 -6.113 -22.821 1.00 93.31 98 PRO A CA 1
ATOM 707 C C . PRO A 1 98 ? 7.265 -7.202 -22.882 1.00 93.31 98 PRO A C 1
ATOM 709 O O . PRO A 1 98 ? 7.118 -8.165 -23.636 1.00 93.31 98 PRO A O 1
ATOM 712 N N . ALA A 1 99 ? 8.322 -7.040 -22.094 1.00 90.38 99 ALA A N 1
ATOM 713 C CA . ALA A 1 99 ? 9.367 -8.042 -21.919 1.00 90.38 99 ALA A CA 1
ATOM 714 C C . ALA A 1 99 ? 8.930 -9.100 -20.899 1.00 90.38 99 ALA A C 1
ATOM 716 O O . ALA A 1 99 ? 9.005 -10.297 -21.162 1.00 90.38 99 ALA A O 1
ATOM 717 N N . GLU A 1 100 ? 8.404 -8.644 -19.763 1.00 90.31 100 GLU A N 1
ATOM 718 C CA . GLU A 1 100 ? 7.971 -9.487 -18.654 1.00 90.31 100 GLU A CA 1
ATOM 719 C C . GLU A 1 100 ? 6.793 -8.828 -17.932 1.00 90.31 100 GLU A C 1
ATOM 721 O O . GLU A 1 100 ? 6.714 -7.601 -17.866 1.00 90.31 100 GLU A O 1
ATOM 726 N N . ASN A 1 101 ? 5.873 -9.643 -17.411 1.00 92.31 101 ASN A N 1
ATOM 727 C CA . ASN A 1 101 ? 4.754 -9.193 -16.588 1.00 92.31 101 ASN A CA 1
ATOM 728 C C . ASN A 1 101 ? 4.673 -10.043 -15.326 1.00 92.31 101 ASN A C 1
ATOM 730 O O . ASN A 1 101 ? 4.735 -11.271 -15.410 1.00 92.31 101 ASN A O 1
ATOM 734 N N . PHE A 1 102 ? 4.469 -9.401 -14.184 1.00 92.62 102 PHE A N 1
ATOM 735 C CA . PHE A 1 102 ? 4.318 -10.074 -12.901 1.00 92.62 102 PHE A CA 1
ATOM 736 C C . PHE A 1 102 ? 3.455 -9.242 -11.950 1.00 92.62 102 PHE A C 1
ATOM 738 O O . PHE A 1 102 ? 3.247 -8.047 -12.151 1.00 92.62 102 PHE A O 1
ATOM 745 N N . LEU A 1 103 ? 2.937 -9.893 -10.910 1.00 93.69 103 LEU A N 1
ATOM 746 C CA . LEU A 1 103 ? 2.236 -9.222 -9.821 1.00 93.69 103 LEU A CA 1
ATOM 747 C C . LEU A 1 103 ? 3.261 -8.769 -8.780 1.00 93.69 103 LEU A C 1
ATOM 749 O O . LEU A 1 103 ? 4.008 -9.596 -8.254 1.00 93.69 103 LEU A O 1
ATOM 753 N N . LEU A 1 104 ? 3.261 -7.480 -8.453 1.00 91.44 104 LEU A N 1
ATOM 754 C CA . LEU A 1 104 ? 4.049 -6.930 -7.358 1.00 91.44 104 LEU A CA 1
ATOM 755 C C . LEU A 1 104 ? 3.150 -6.672 -6.146 1.00 91.44 104 LEU A C 1
ATOM 757 O O . LEU A 1 104 ? 2.304 -5.781 -6.169 1.00 91.44 104 LEU A O 1
ATOM 761 N N . ASP A 1 105 ? 3.339 -7.446 -5.079 1.00 87.38 105 ASP A N 1
ATOM 762 C CA . ASP A 1 105 ? 2.520 -7.380 -3.861 1.00 87.38 105 ASP A CA 1
ATOM 763 C C . ASP A 1 105 ? 3.120 -6.514 -2.738 1.00 87.38 105 ASP A C 1
ATOM 765 O O . ASP A 1 105 ? 2.428 -6.228 -1.756 1.00 87.38 105 ASP A O 1
ATOM 769 N N . ASN A 1 106 ? 4.372 -6.070 -2.896 1.00 87.00 106 ASN A N 1
ATOM 770 C CA . ASN A 1 106 ? 5.090 -5.188 -1.979 1.00 87.00 106 ASN A CA 1
ATOM 771 C C . ASN A 1 106 ? 5.946 -4.176 -2.757 1.00 87.00 106 ASN A C 1
ATOM 773 O O . ASN A 1 106 ? 6.791 -4.558 -3.570 1.00 87.00 106 ASN A O 1
ATOM 777 N N . THR A 1 107 ? 5.749 -2.886 -2.500 1.00 86.19 107 THR A N 1
ATOM 778 C CA . THR A 1 107 ? 6.481 -1.803 -3.167 1.00 86.19 107 THR A CA 1
ATOM 779 C C . THR A 1 107 ? 7.820 -1.448 -2.528 1.00 86.19 107 THR A C 1
ATOM 781 O O . THR A 1 107 ? 8.479 -0.563 -3.065 1.00 86.19 107 THR A O 1
ATOM 784 N N . ASP A 1 108 ? 8.229 -2.103 -1.437 1.00 83.50 108 ASP A N 1
ATOM 785 C CA . ASP A 1 108 ? 9.606 -2.069 -0.921 1.00 83.50 108 ASP A CA 1
ATOM 786 C C . ASP A 1 108 ? 10.324 -3.356 -1.342 1.00 83.50 108 ASP A C 1
ATOM 788 O O . ASP A 1 108 ? 10.300 -4.376 -0.648 1.00 83.50 108 ASP A O 1
ATOM 792 N N . THR A 1 109 ? 10.861 -3.338 -2.561 1.00 79.31 109 THR A N 1
ATOM 793 C CA . THR A 1 109 ? 11.448 -4.516 -3.209 1.00 79.31 109 THR A CA 1
ATOM 794 C C . THR A 1 109 ? 12.768 -4.153 -3.874 1.00 79.31 109 THR A C 1
ATOM 796 O O . THR A 1 109 ? 12.864 -3.190 -4.638 1.00 79.31 109 THR A O 1
ATOM 799 N N . LEU A 1 110 ? 13.774 -4.996 -3.640 1.00 77.25 110 LEU A N 1
ATOM 800 C CA . LEU A 1 110 ? 14.993 -5.050 -4.436 1.00 77.25 110 LEU A CA 1
ATOM 801 C C . LEU A 1 110 ? 14.852 -6.169 -5.473 1.00 77.25 110 LEU A C 1
ATOM 803 O O . LEU A 1 110 ? 14.752 -7.335 -5.098 1.00 77.25 110 LEU A O 1
ATOM 807 N N . MET A 1 111 ? 14.864 -5.828 -6.760 1.00 79.94 111 MET A N 1
ATOM 808 C CA . MET A 1 111 ? 14.907 -6.809 -7.850 1.00 79.94 111 MET A CA 1
ATOM 809 C C . MET A 1 111 ? 16.318 -6.821 -8.426 1.00 79.94 111 MET A C 1
ATOM 811 O O . MET A 1 111 ? 16.824 -5.788 -8.875 1.00 79.94 111 MET A O 1
ATOM 815 N N . ASN A 1 112 ? 16.967 -7.982 -8.370 1.00 73.06 112 ASN A N 1
ATOM 816 C CA . ASN A 1 112 ? 18.373 -8.130 -8.743 1.00 73.06 112 ASN A CA 1
ATOM 817 C C . ASN A 1 112 ? 18.677 -9.353 -9.620 1.00 73.06 112 ASN A C 1
ATOM 819 O O . ASN A 1 112 ? 19.812 -9.518 -10.062 1.00 73.06 112 ASN A O 1
ATOM 823 N N . ASP A 1 113 ? 17.684 -10.196 -9.879 1.00 67.62 113 ASP A N 1
ATOM 824 C CA . ASP A 1 113 ? 17.830 -11.496 -10.528 1.00 67.62 113 ASP A CA 1
ATOM 825 C C . ASP A 1 113 ? 17.002 -11.635 -11.813 1.00 67.62 113 ASP A C 1
ATOM 827 O O . ASP A 1 113 ? 17.019 -12.693 -12.439 1.00 67.62 113 ASP A O 1
ATOM 831 N N . SER A 1 114 ? 16.319 -10.576 -12.254 1.00 72.50 114 SER A N 1
ATOM 832 C CA . SER A 1 114 ? 15.588 -10.585 -13.522 1.00 72.50 114 SER A CA 1
ATOM 833 C C . SER A 1 114 ? 16.544 -10.555 -14.718 1.00 72.50 114 SER A C 1
ATOM 835 O O . SER A 1 114 ? 17.437 -9.708 -14.801 1.00 72.50 114 SER A O 1
ATOM 837 N N . ASP A 1 115 ? 16.299 -11.424 -15.703 1.00 73.44 115 ASP A N 1
ATOM 838 C CA . ASP A 1 115 ? 17.108 -11.530 -16.927 1.00 73.44 115 ASP A CA 1
ATOM 839 C C . ASP A 1 115 ? 17.228 -10.191 -17.674 1.00 73.44 115 ASP A C 1
ATOM 841 O O . ASP A 1 115 ? 18.233 -9.932 -18.343 1.00 73.44 115 ASP A O 1
ATOM 845 N N . ILE A 1 116 ? 16.230 -9.308 -17.552 1.00 75.12 116 ILE A N 1
ATOM 846 C CA . ILE A 1 116 ? 16.237 -7.998 -18.211 1.00 75.12 116 ILE A CA 1
ATOM 847 C C . ILE A 1 116 ? 17.420 -7.120 -17.785 1.00 75.12 116 ILE A C 1
ATOM 849 O O . ILE A 1 116 ? 17.957 -6.394 -18.622 1.00 75.12 116 ILE A O 1
ATOM 853 N N . PHE A 1 117 ? 17.892 -7.251 -16.540 1.00 73.19 117 PHE A N 1
ATOM 854 C CA . PHE A 1 117 ? 19.033 -6.487 -16.028 1.00 73.19 117 PHE A CA 1
ATOM 855 C C . PHE A 1 117 ? 20.367 -6.899 -16.660 1.00 73.19 117 PHE A C 1
ATOM 857 O O . PHE A 1 117 ? 21.333 -6.141 -16.616 1.00 73.19 117 PHE A O 1
ATOM 864 N N . PHE A 1 118 ? 20.430 -8.088 -17.264 1.00 69.56 118 PHE A N 1
ATOM 865 C CA . PHE A 1 118 ? 21.643 -8.631 -17.882 1.00 69.56 118 PHE A CA 1
ATOM 866 C C . PHE A 1 118 ? 21.572 -8.681 -19.412 1.00 69.56 118 PHE A C 1
ATOM 868 O O . PHE A 1 118 ? 22.578 -8.957 -20.066 1.00 69.56 118 PHE A O 1
ATOM 875 N N . THR A 1 119 ? 20.389 -8.460 -19.990 1.00 72.75 119 THR A N 1
ATOM 876 C CA . THR A 1 119 ? 20.121 -8.672 -21.423 1.00 72.75 119 THR A CA 1
ATOM 877 C C . THR A 1 119 ? 19.779 -7.396 -22.187 1.00 72.75 119 THR A C 1
ATOM 879 O O . THR A 1 119 ? 19.699 -7.441 -23.416 1.00 72.75 119 THR A O 1
ATOM 882 N N . SER A 1 120 ? 19.597 -6.266 -21.496 1.00 70.44 120 SER A N 1
ATOM 883 C CA . SER A 1 120 ? 19.204 -4.990 -22.095 1.00 70.44 120 SER A CA 1
ATOM 884 C C . SER A 1 120 ? 20.147 -3.858 -21.694 1.00 70.44 120 SER A C 1
ATOM 886 O O . SER A 1 120 ? 20.563 -3.781 -20.544 1.00 70.44 120 SER A O 1
ATOM 888 N N . ASP A 1 121 ? 20.436 -2.958 -22.637 1.00 72.75 121 ASP A N 1
ATOM 889 C CA . ASP A 1 121 ? 21.187 -1.714 -22.383 1.00 72.75 121 ASP A CA 1
ATOM 890 C C . ASP A 1 121 ? 20.301 -0.589 -21.800 1.00 72.75 121 ASP A C 1
ATOM 892 O O . ASP A 1 121 ? 20.795 0.488 -21.475 1.00 72.75 121 ASP A O 1
ATOM 896 N N . GLU A 1 122 ? 18.986 -0.814 -21.767 1.00 80.56 122 GLU A N 1
ATOM 897 C CA . GLU A 1 122 ? 17.940 0.116 -21.328 1.00 80.56 122 GLU A CA 1
ATOM 898 C C . GLU A 1 122 ? 16.753 -0.704 -20.807 1.00 80.56 122 GLU A C 1
ATOM 900 O O . GLU A 1 122 ? 16.408 -1.736 -21.399 1.00 80.56 122 GLU A O 1
ATOM 905 N N . TRP A 1 123 ? 16.092 -0.274 -19.735 1.00 84.62 123 TRP A N 1
ATOM 906 C CA . TRP A 1 123 ? 14.829 -0.870 -19.307 1.00 84.62 123 TRP A CA 1
ATOM 907 C C . TRP A 1 123 ? 13.904 0.122 -18.602 1.00 84.62 123 TRP A C 1
ATOM 909 O O . TRP A 1 123 ? 14.316 1.114 -18.003 1.00 84.62 123 TRP A O 1
ATOM 919 N N . TYR A 1 124 ? 12.610 -0.191 -18.649 1.00 87.69 124 TYR A N 1
ATOM 920 C CA . TYR A 1 124 ? 11.568 0.493 -17.892 1.00 87.69 124 TYR A CA 1
ATOM 921 C C . TYR A 1 124 ? 10.715 -0.511 -17.144 1.00 87.69 124 TYR A C 1
ATOM 923 O O . TYR A 1 124 ? 10.296 -1.513 -17.720 1.00 87.69 124 TYR A O 1
ATOM 931 N N . LEU A 1 125 ? 10.392 -0.192 -15.899 1.00 89.88 125 LEU A N 1
ATOM 932 C CA . LEU A 1 125 ? 9.367 -0.860 -15.114 1.00 89.88 125 LEU A CA 1
ATOM 933 C C . LEU A 1 125 ? 8.172 0.079 -14.991 1.00 89.88 125 LEU A C 1
ATOM 935 O O . LEU A 1 125 ? 8.307 1.202 -14.506 1.00 89.88 125 LEU A O 1
ATOM 939 N N . VAL A 1 126 ? 7.000 -0.374 -15.422 1.00 92.50 126 VAL A N 1
ATOM 940 C CA . VAL A 1 126 ? 5.743 0.352 -15.226 1.00 92.50 126 VAL A CA 1
ATOM 941 C C . VAL A 1 126 ? 4.869 -0.460 -14.288 1.00 92.50 126 VAL A C 1
ATOM 943 O O . VAL A 1 126 ? 4.503 -1.585 -14.619 1.00 92.50 126 VAL A O 1
ATOM 946 N N . LEU A 1 127 ? 4.509 0.130 -13.152 1.00 93.44 127 LEU A N 1
ATOM 947 C CA . LEU A 1 127 ? 3.526 -0.433 -12.235 1.00 93.44 127 LEU A CA 1
ATOM 948 C C . LEU A 1 127 ? 2.167 0.221 -12.451 1.00 93.44 127 LEU A C 1
ATOM 950 O O . LEU A 1 127 ? 2.088 1.448 -12.589 1.00 93.44 127 LEU A O 1
ATOM 954 N N . ARG A 1 128 ? 1.099 -0.576 -12.451 1.00 96.00 128 ARG A N 1
ATOM 955 C CA . ARG A 1 128 ? -0.281 -0.096 -12.583 1.00 96.00 128 ARG A CA 1
ATOM 956 C C . ARG A 1 128 ? -1.218 -0.807 -11.627 1.00 96.00 128 ARG A C 1
ATOM 958 O O . ARG A 1 128 ? -1.094 -1.995 -11.369 1.00 96.00 128 ARG A O 1
ATOM 965 N N . GLY A 1 129 ? -2.190 -0.060 -11.139 1.00 96.31 129 GLY A N 1
ATOM 966 C CA . GLY A 1 129 ? -3.282 -0.589 -10.344 1.00 96.31 129 GLY A CA 1
ATOM 967 C C . GLY A 1 129 ? -4.034 0.556 -9.705 1.00 96.31 129 GLY A C 1
ATOM 968 O O . GLY A 1 129 ? -4.045 1.678 -10.219 1.00 96.31 129 GLY A O 1
ATOM 969 N N . LYS A 1 130 ? -4.642 0.282 -8.560 1.00 96.69 130 LYS A N 1
ATOM 970 C CA . LYS A 1 130 ? -5.443 1.238 -7.813 1.00 96.69 130 LYS A CA 1
ATOM 971 C C . LYS A 1 130 ? -5.071 1.236 -6.346 1.00 96.69 130 LYS A C 1
ATOM 973 O O . LYS A 1 130 ? -4.902 0.181 -5.739 1.00 96.69 130 LYS A O 1
ATOM 978 N N . LEU A 1 131 ? -5.045 2.427 -5.765 1.00 95.00 131 LEU A N 1
ATOM 979 C CA . LEU A 1 131 ? -5.161 2.594 -4.328 1.00 95.00 131 LEU A CA 1
ATOM 980 C C . LEU A 1 131 ? -6.616 2.317 -3.931 1.00 95.00 131 LEU A C 1
ATOM 982 O O . LEU A 1 131 ? -7.555 2.889 -4.507 1.00 95.00 131 LEU A O 1
ATOM 986 N N . ARG A 1 132 ? -6.805 1.411 -2.971 1.00 94.25 132 ARG A N 1
ATOM 987 C CA . ARG A 1 132 ? -8.126 1.007 -2.488 1.00 94.25 132 ARG A CA 1
ATOM 988 C C . ARG A 1 132 ? -8.876 2.191 -1.864 1.00 94.25 132 ARG A C 1
ATOM 990 O O . ARG A 1 132 ? -8.253 3.100 -1.311 1.00 94.25 132 ARG A O 1
ATOM 997 N N . PRO A 1 133 ? -10.220 2.188 -1.933 1.00 91.56 133 PRO A N 1
ATOM 998 C CA . PRO A 1 133 ? -11.030 3.207 -1.285 1.00 91.56 133 PRO A CA 1
ATOM 999 C C . PRO A 1 133 ? -10.782 3.290 0.219 1.00 91.56 133 PRO A C 1
ATOM 1001 O O . PRO A 1 133 ? -10.726 2.264 0.893 1.00 91.56 133 PRO A O 1
ATOM 1004 N N . GLN A 1 134 ? -10.738 4.514 0.739 1.00 85.88 134 GLN A N 1
ATOM 1005 C CA . GLN A 1 134 ? -10.819 4.776 2.174 1.00 85.88 134 GLN A CA 1
ATOM 1006 C C . GLN A 1 134 ? -12.283 4.950 2.591 1.00 85.88 134 GLN A C 1
ATOM 1008 O O . GLN A 1 134 ? -13.098 5.457 1.816 1.00 85.88 134 GLN A O 1
ATOM 1013 N N . GLU A 1 135 ? -12.637 4.537 3.808 1.00 82.19 135 GLU A N 1
ATOM 1014 C CA . GLU A 1 135 ? -14.016 4.649 4.319 1.00 82.19 135 GLU A CA 1
ATOM 1015 C C . GLU A 1 135 ? -14.446 6.106 4.528 1.00 82.19 135 GLU A C 1
ATOM 1017 O O . GLU A 1 135 ? -15.617 6.450 4.359 1.00 82.19 135 GLU A O 1
ATOM 1022 N N . ARG A 1 136 ? -13.485 6.975 4.853 1.00 81.69 136 ARG A N 1
ATOM 1023 C CA . ARG A 1 136 ? -13.683 8.407 5.086 1.00 81.69 136 ARG A CA 1
ATOM 1024 C C . ARG A 1 136 ? -12.880 9.248 4.100 1.00 81.69 136 ARG A C 1
ATOM 1026 O O . ARG A 1 136 ? -12.051 8.745 3.346 1.00 81.69 136 ARG A O 1
ATOM 1033 N N . LYS A 1 137 ? -13.174 10.550 4.073 1.00 87.50 137 LYS A N 1
ATOM 1034 C CA . LYS A 1 137 ? -12.308 11.516 3.394 1.00 87.50 137 LYS A CA 1
ATOM 1035 C C . LYS A 1 137 ? -10.961 11.512 4.121 1.00 87.50 137 LYS A C 1
ATOM 1037 O O . LYS A 1 137 ? -10.945 11.626 5.343 1.00 87.50 137 LYS A O 1
ATOM 1042 N N . THR A 1 138 ? -9.870 11.400 3.376 1.00 84.56 138 THR A N 1
ATOM 1043 C CA . THR A 1 138 ? -8.542 11.176 3.949 1.00 84.56 138 THR A CA 1
ATOM 1044 C C . THR A 1 138 ? -7.494 11.905 3.131 1.00 84.56 138 THR A C 1
ATOM 1046 O O . THR A 1 138 ? -7.485 11.797 1.907 1.00 84.56 138 THR A O 1
ATOM 1049 N N . THR A 1 139 ? -6.592 12.619 3.792 1.00 88.94 139 THR A N 1
ATOM 1050 C CA . THR A 1 139 ? -5.348 13.063 3.165 1.00 88.94 139 THR A CA 1
ATOM 1051 C C . THR A 1 139 ? -4.383 11.883 3.200 1.00 88.94 139 THR A C 1
ATOM 1053 O O . THR A 1 139 ? -4.072 11.377 4.271 1.00 88.94 139 THR A O 1
ATOM 1056 N N . PHE A 1 140 ? -3.957 11.388 2.046 1.00 88.12 140 PHE A N 1
ATOM 1057 C CA . PHE A 1 140 ? -3.013 10.280 1.937 1.00 88.12 140 PHE A CA 1
ATOM 1058 C C . PHE A 1 140 ? -1.639 10.837 1.592 1.00 88.12 140 PHE A C 1
ATOM 1060 O O . PHE A 1 140 ? -1.489 11.497 0.561 1.00 88.12 140 PHE A O 1
ATOM 1067 N N . ARG A 1 141 ? -0.648 10.598 2.448 1.00 87.94 141 ARG A N 1
ATOM 1068 C CA . ARG A 1 141 ? 0.736 10.989 2.196 1.00 87.94 141 ARG A CA 1
ATOM 1069 C C . ARG A 1 141 ? 1.442 9.856 1.481 1.00 87.94 141 ARG A C 1
ATOM 1071 O O . ARG A 1 141 ? 1.490 8.743 1.989 1.00 87.94 141 ARG A O 1
ATOM 1078 N N . PHE A 1 142 ? 1.996 10.145 0.318 1.00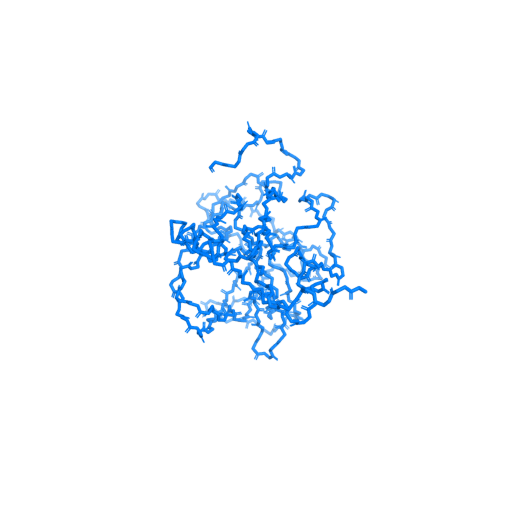 87.88 142 PHE A N 1
ATOM 1079 C CA . PHE A 1 142 ? 2.943 9.279 -0.367 1.00 87.88 142 PHE A CA 1
ATOM 1080 C C . PHE A 1 142 ? 4.359 9.710 -0.023 1.00 87.88 142 PHE A C 1
ATOM 1082 O O . PHE A 1 142 ? 4.619 10.904 0.122 1.00 87.88 142 PHE A O 1
ATOM 1089 N N . ALA A 1 143 ? 5.269 8.750 0.048 1.00 82.62 143 ALA A N 1
ATOM 1090 C CA . ALA A 1 143 ? 6.697 8.995 0.109 1.00 82.62 143 ALA A CA 1
ATOM 1091 C C . ALA A 1 143 ? 7.386 8.079 -0.909 1.00 82.62 143 ALA A C 1
ATOM 1093 O O . ALA A 1 143 ? 7.062 6.899 -1.029 1.00 82.62 143 ALA A O 1
ATOM 1094 N N . SER A 1 144 ? 8.269 8.639 -1.722 1.00 74.62 144 SER A N 1
ATOM 1095 C CA . SER A 1 144 ? 8.995 7.898 -2.751 1.00 74.62 144 SER A CA 1
ATOM 1096 C C . SER A 1 144 ? 10.365 8.537 -2.917 1.00 74.62 144 SER A C 1
ATOM 1098 O O . SER A 1 144 ? 10.467 9.761 -2.853 1.00 74.62 144 SER A O 1
ATOM 1100 N N . PRO A 1 145 ? 11.422 7.764 -3.181 1.00 65.19 145 PRO A N 1
ATOM 1101 C CA . PRO A 1 145 ? 12.719 8.315 -3.525 1.00 65.19 145 PRO A CA 1
ATOM 1102 C C . PRO A 1 145 ? 12.585 9.058 -4.872 1.00 65.19 145 PRO A C 1
ATOM 1104 O O . PRO A 1 145 ? 12.071 8.506 -5.851 1.00 65.19 145 PRO A O 1
ATOM 1107 N N . TRP A 1 146 ? 12.943 10.347 -4.902 1.00 56.88 146 TRP A N 1
ATOM 1108 C CA . TRP A 1 146 ? 12.805 11.234 -6.066 1.00 56.88 146 TRP A CA 1
ATOM 1109 C C . TRP A 1 146 ? 14.064 12.091 -6.266 1.00 56.88 146 TRP A C 1
ATOM 1111 O O . TRP A 1 146 ? 14.509 12.807 -5.377 1.00 56.88 146 TRP A O 1
ATOM 1121 N N . ARG A 1 147 ? 14.591 12.066 -7.501 1.00 46.50 147 ARG A N 1
ATOM 1122 C CA . ARG A 1 147 ? 15.507 13.032 -8.163 1.00 46.50 147 ARG A CA 1
ATOM 1123 C C . ARG A 1 147 ? 16.815 13.491 -7.482 1.00 46.50 147 ARG A C 1
ATOM 1125 O O . ARG A 1 147 ? 17.647 14.040 -8.203 1.00 46.50 147 ARG A O 1
ATOM 1132 N N . ARG A 1 148 ? 17.063 13.300 -6.186 1.00 43.12 148 ARG A N 1
ATOM 1133 C CA . ARG A 1 148 ? 18.292 13.747 -5.486 1.00 43.12 148 ARG A CA 1
ATOM 1134 C C . ARG A 1 148 ? 18.976 12.548 -4.858 1.00 43.12 148 ARG A C 1
ATOM 1136 O O . ARG A 1 148 ? 18.283 11.759 -4.265 1.00 43.12 148 ARG A O 1
ATOM 1143 N N . ARG A 1 149 ? 20.289 12.362 -4.981 1.00 47.22 149 ARG A N 1
ATOM 1144 C CA . ARG A 1 149 ? 20.990 11.184 -4.424 1.00 47.22 149 ARG A CA 1
ATOM 1145 C C . ARG A 1 149 ? 21.022 11.230 -2.884 1.00 47.22 149 ARG A C 1
ATOM 1147 O O . ARG A 1 149 ? 21.344 12.278 -2.334 1.00 47.22 149 ARG A O 1
ATOM 1154 N N . GLY A 1 150 ? 20.715 10.117 -2.222 1.00 49.16 150 GLY A N 1
ATOM 1155 C CA . GLY A 1 150 ? 20.827 9.885 -0.777 1.00 49.16 150 GLY A CA 1
ATOM 1156 C C . GLY A 1 150 ? 21.940 8.881 -0.423 1.00 49.16 150 GLY A C 1
ATOM 1157 O O . GLY A 1 150 ? 22.596 8.328 -1.304 1.00 49.16 150 GLY A O 1
ATOM 1158 N N . ASP A 1 151 ? 22.156 8.643 0.876 1.00 43.59 151 ASP A N 1
ATOM 1159 C CA . ASP A 1 151 ? 23.320 7.895 1.407 1.00 43.59 151 ASP A CA 1
ATOM 1160 C C . ASP A 1 151 ? 23.107 6.370 1.574 1.00 43.59 151 ASP A C 1
ATOM 1162 O O . ASP A 1 151 ? 24.025 5.638 1.953 1.00 43.59 151 ASP A O 1
ATOM 1166 N N . SER A 1 152 ? 21.908 5.869 1.291 1.00 44.81 152 SER A N 1
ATOM 1167 C CA . SER A 1 152 ? 21.522 4.456 1.429 1.00 44.81 152 SER A CA 1
ATOM 1168 C C . SER A 1 152 ? 21.705 3.666 0.110 1.00 44.81 152 SER A C 1
ATOM 1170 O O . SER A 1 152 ? 22.108 4.235 -0.905 1.00 44.81 152 SER A O 1
ATOM 1172 N N . PHE A 1 153 ? 21.509 2.335 0.115 1.00 44.78 153 PHE A N 1
ATOM 1173 C CA . PHE A 1 153 ? 21.834 1.420 -1.009 1.00 44.78 153 PHE A CA 1
ATOM 1174 C C . PHE A 1 153 ? 23.246 1.634 -1.599 1.00 44.78 153 PHE A C 1
ATOM 1176 O O . PHE A 1 153 ? 23.409 1.819 -2.800 1.00 44.78 153 PHE A O 1
ATOM 1183 N N . PHE A 1 154 ? 24.290 1.632 -0.762 1.00 42.84 154 PHE A N 1
ATOM 1184 C CA . PHE A 1 154 ? 25.680 1.886 -1.193 1.00 42.84 154 PHE A CA 1
ATOM 1185 C C . PHE A 1 154 ? 25.906 3.272 -1.843 1.00 42.84 154 PHE A C 1
ATOM 1187 O O . PHE A 1 154 ? 26.836 3.441 -2.633 1.00 42.84 154 PHE A O 1
ATOM 1194 N N . GLY A 1 155 ? 25.089 4.272 -1.489 1.00 44.91 155 GLY A N 1
ATOM 1195 C CA . GLY A 1 155 ? 25.169 5.634 -2.029 1.00 44.91 155 GLY A CA 1
ATOM 1196 C C . GLY A 1 155 ? 24.473 5.810 -3.382 1.00 44.91 155 GLY A C 1
ATOM 1197 O O . GLY A 1 155 ? 24.776 6.763 -4.101 1.00 44.91 155 GLY A O 1
ATOM 1198 N N . ASP A 1 156 ? 23.581 4.889 -3.756 1.00 47.66 156 ASP A N 1
ATOM 1199 C CA . ASP A 1 156 ? 22.791 4.942 -4.991 1.00 47.66 156 ASP A CA 1
ATOM 1200 C C . ASP A 1 156 ? 21.276 5.150 -4.742 1.00 47.66 156 ASP A C 1
ATOM 1202 O O . ASP A 1 156 ? 20.520 5.223 -5.710 1.00 47.66 156 ASP A O 1
ATOM 1206 N N . GLU A 1 157 ? 20.809 5.300 -3.489 1.00 53.59 157 GLU A N 1
ATOM 1207 C CA . GLU A 1 157 ? 19.412 5.701 -3.217 1.00 53.59 157 GLU A CA 1
ATOM 1208 C C . GLU A 1 157 ? 19.167 7.168 -3.611 1.00 53.59 157 GLU A C 1
ATOM 1210 O O . GLU A 1 157 ? 20.109 7.947 -3.761 1.00 53.59 157 GLU A O 1
ATOM 1215 N N . THR A 1 158 ? 17.903 7.568 -3.775 1.00 58.00 158 THR A N 1
ATOM 1216 C CA . THR A 1 158 ? 17.517 8.981 -3.891 1.00 58.00 158 THR A CA 1
ATOM 1217 C C . THR A 1 158 ? 16.761 9.456 -2.640 1.00 58.00 158 THR A C 1
ATOM 1219 O O . THR A 1 158 ? 16.100 8.653 -1.993 1.00 58.00 158 THR A O 1
ATOM 1222 N N . GLU A 1 159 ? 16.905 10.729 -2.247 1.00 60.31 159 GLU A N 1
ATOM 1223 C CA . GLU A 1 159 ? 16.188 11.361 -1.138 1.00 60.31 159 GLU A CA 1
ATOM 1224 C C . GLU A 1 159 ? 14.683 11.142 -1.318 1.00 60.31 159 GLU A C 1
ATOM 1226 O O . GLU A 1 159 ? 14.135 11.298 -2.412 1.00 60.31 159 GLU A O 1
ATOM 1231 N N . GLU A 1 160 ? 14.022 10.757 -0.231 1.00 66.44 160 GLU A N 1
ATOM 1232 C CA . GLU A 1 160 ? 12.583 10.538 -0.209 1.00 66.44 160 GLU A CA 1
ATOM 1233 C C . GLU A 1 160 ? 11.858 11.889 -0.314 1.00 66.44 160 GLU A C 1
ATOM 1235 O O . GLU A 1 160 ? 12.004 12.758 0.548 1.00 66.44 160 GLU A O 1
ATOM 1240 N N . GLU A 1 161 ? 11.074 12.079 -1.375 1.00 75.62 161 GLU A N 1
ATOM 1241 C CA . GLU A 1 161 ? 10.124 13.183 -1.478 1.00 75.62 161 GLU A CA 1
ATOM 1242 C C . GLU A 1 161 ? 8.744 12.707 -1.031 1.00 75.62 161 GLU A C 1
ATOM 1244 O O . GLU A 1 161 ? 8.286 11.615 -1.381 1.00 75.62 161 GLU A O 1
ATOM 1249 N N . MET A 1 162 ? 8.067 13.563 -0.267 1.00 83.06 162 MET A N 1
ATOM 1250 C CA . MET A 1 162 ? 6.714 13.319 0.215 1.00 83.06 162 MET A CA 1
ATOM 1251 C C . MET A 1 162 ? 5.706 14.189 -0.531 1.00 83.06 162 MET A C 1
ATOM 1253 O O . MET A 1 162 ? 5.974 15.353 -0.840 1.00 83.06 162 MET A O 1
ATOM 1257 N N . GLY A 1 163 ? 4.525 13.635 -0.789 1.00 85.12 163 GLY A N 1
ATOM 1258 C CA . GLY A 1 163 ? 3.423 14.337 -1.436 1.00 85.12 163 GLY A CA 1
ATOM 1259 C C . GLY A 1 163 ? 2.075 13.924 -0.866 1.00 85.12 163 GLY A C 1
ATOM 1260 O O . GLY A 1 163 ? 1.794 12.737 -0.722 1.00 85.12 163 GLY A O 1
ATOM 1261 N N . ASP A 1 164 ? 1.227 14.909 -0.585 1.00 90.31 164 ASP A N 1
ATOM 1262 C CA . ASP A 1 164 ? -0.096 14.688 -0.004 1.00 90.31 164 ASP A CA 1
ATOM 1263 C C . ASP A 1 164 ? -1.179 14.684 -1.090 1.00 90.31 164 ASP A C 1
ATOM 1265 O O . ASP A 1 164 ? -1.176 15.507 -2.012 1.00 90.31 164 ASP A O 1
ATOM 1269 N N . PHE A 1 165 ? -2.136 13.765 -0.969 1.00 92.12 165 PHE A N 1
ATOM 1270 C CA . PHE A 1 165 ? -3.247 13.611 -1.899 1.00 92.12 165 PHE A CA 1
ATOM 1271 C C . PHE A 1 165 ? -4.589 13.474 -1.175 1.00 92.12 165 PHE A C 1
ATOM 1273 O O . PHE A 1 165 ? -4.781 12.611 -0.324 1.00 92.12 165 PHE A O 1
ATOM 1280 N N . GLU A 1 166 ? -5.561 14.300 -1.556 1.00 94.00 166 GLU A N 1
ATOM 1281 C CA . GLU A 1 166 ? -6.901 14.288 -0.964 1.00 94.00 166 GLU A CA 1
ATOM 1282 C C . GLU A 1 166 ? -7.781 13.183 -1.571 1.00 94.00 166 GLU A C 1
ATOM 1284 O O . GLU A 1 166 ? -8.288 13.290 -2.696 1.00 94.00 166 GLU A O 1
ATOM 1289 N N . MET A 1 167 ? -8.027 12.136 -0.789 1.00 93.69 167 MET A N 1
ATOM 1290 C CA . MET A 1 167 ? -8.924 11.039 -1.131 1.00 93.69 167 MET A CA 1
ATOM 1291 C C . MET A 1 167 ? -10.358 11.307 -0.664 1.00 93.69 167 MET A C 1
ATOM 1293 O O . MET A 1 167 ? -10.617 11.782 0.443 1.00 93.69 167 MET A O 1
ATOM 1297 N N . GLN A 1 168 ? -11.319 10.958 -1.517 1.00 94.56 168 GLN A N 1
ATOM 1298 C CA . GLN A 1 168 ? -12.745 10.957 -1.207 1.00 94.56 168 GLN A CA 1
ATOM 1299 C C . GLN A 1 168 ? -13.167 9.588 -0.667 1.00 94.56 168 GLN A C 1
ATOM 1301 O O . GLN A 1 168 ? -12.731 8.556 -1.177 1.00 94.56 168 GLN A O 1
ATOM 1306 N N . ALA A 1 169 ? -14.069 9.598 0.316 1.00 91.56 169 ALA A N 1
ATOM 1307 C CA . ALA A 1 169 ? -14.657 8.390 0.884 1.00 91.56 169 ALA A CA 1
ATOM 1308 C C . ALA A 1 169 ? -15.259 7.485 -0.207 1.00 91.56 169 ALA A C 1
ATOM 1310 O O . ALA A 1 169 ? -15.975 7.958 -1.094 1.00 91.56 169 ALA A O 1
ATOM 1311 N N . GLY A 1 170 ? -14.972 6.186 -0.140 1.00 93.50 170 GLY A N 1
ATOM 1312 C CA . GLY A 1 170 ? -15.510 5.172 -1.049 1.00 93.50 170 GLY A CA 1
ATOM 1313 C C . GLY A 1 170 ? -14.971 5.226 -2.483 1.00 93.50 170 GLY A C 1
ATOM 1314 O O . GLY A 1 170 ? -15.435 4.461 -3.328 1.00 93.50 170 GLY A O 1
ATOM 1315 N N . LYS A 1 171 ? -13.985 6.084 -2.781 1.00 96.12 171 LYS A N 1
ATOM 1316 C CA . LYS A 1 171 ? -13.402 6.218 -4.121 1.00 96.12 171 LYS A CA 1
ATOM 1317 C C . LYS A 1 171 ? -12.029 5.550 -4.220 1.00 96.12 171 LYS A C 1
ATOM 1319 O O . LYS A 1 171 ? -11.127 5.873 -3.455 1.00 96.12 171 LYS A O 1
ATOM 1324 N N . ALA A 1 172 ? -11.870 4.662 -5.202 1.00 95.50 172 ALA A N 1
ATOM 1325 C CA . ALA A 1 172 ? -10.571 4.125 -5.609 1.00 95.50 172 ALA A CA 1
ATOM 1326 C C . ALA A 1 172 ? -9.861 5.095 -6.567 1.00 95.50 172 ALA A C 1
ATOM 1328 O O . ALA A 1 172 ? -10.520 5.835 -7.307 1.00 95.50 172 ALA A O 1
ATOM 1329 N N . TYR A 1 173 ? -8.530 5.067 -6.575 1.00 96.44 173 TYR A N 1
ATOM 1330 C CA . TYR A 1 173 ? -7.706 5.966 -7.385 1.00 96.44 173 TYR A CA 1
ATOM 1331 C C . TYR A 1 173 ? -6.658 5.188 -8.165 1.00 96.44 173 TYR A C 1
ATOM 1333 O O . TYR A 1 173 ? -5.980 4.347 -7.586 1.00 96.44 173 TYR A O 1
ATOM 1341 N N . ASP A 1 174 ? -6.510 5.485 -9.455 1.00 96.81 174 ASP A N 1
ATOM 1342 C CA . ASP A 1 174 ? -5.477 4.866 -10.284 1.00 96.81 174 ASP A CA 1
ATOM 1343 C C . ASP A 1 174 ? -4.087 5.306 -9.812 1.00 96.81 174 ASP A C 1
ATOM 1345 O O . ASP A 1 174 ? -3.837 6.498 -9.610 1.00 96.81 174 ASP A O 1
ATOM 1349 N N . ILE A 1 175 ? -3.181 4.342 -9.671 1.00 92.94 175 ILE A N 1
ATOM 1350 C CA . ILE A 1 175 ? -1.777 4.575 -9.354 1.00 92.94 175 ILE A CA 1
ATOM 1351 C C . ILE A 1 175 ? -0.906 4.059 -10.495 1.00 92.94 175 ILE A C 1
ATOM 1353 O O . ILE A 1 175 ? -1.120 2.970 -11.036 1.00 92.94 175 ILE A O 1
ATOM 1357 N N . ARG A 1 176 ? 0.073 4.876 -10.883 1.00 92.38 176 ARG A N 1
ATOM 1358 C CA . ARG A 1 176 ? 1.058 4.541 -11.907 1.00 92.38 176 ARG A CA 1
ATOM 1359 C C . ARG A 1 176 ? 2.430 5.000 -11.450 1.00 92.38 176 ARG A C 1
ATOM 1361 O O . ARG A 1 176 ? 2.628 6.193 -11.235 1.00 92.38 176 ARG A O 1
ATOM 1368 N N . LEU A 1 177 ? 3.355 4.054 -11.350 1.00 88.25 177 LEU A N 1
ATOM 1369 C CA . LEU A 1 177 ? 4.763 4.320 -11.076 1.00 88.25 177 LEU A CA 1
ATOM 1370 C C . LEU A 1 177 ? 5.589 3.899 -12.288 1.00 88.25 177 LEU A C 1
ATOM 1372 O O . LEU A 1 177 ? 5.311 2.873 -12.908 1.00 88.25 177 LEU A O 1
ATOM 1376 N N . GLU A 1 178 ? 6.585 4.706 -12.631 1.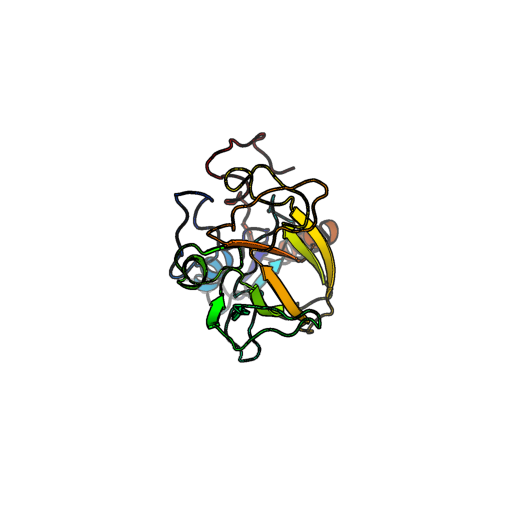00 87.44 178 GLU A N 1
ATOM 1377 C CA . GLU A 1 178 ? 7.526 4.413 -13.705 1.00 87.44 178 GLU A CA 1
ATOM 1378 C C . GLU A 1 178 ? 8.945 4.499 -13.163 1.00 87.44 178 GLU A C 1
ATOM 1380 O O . GLU A 1 178 ? 9.340 5.522 -12.604 1.00 87.44 178 GLU A O 1
ATOM 1385 N N . CYS A 1 179 ? 9.705 3.431 -13.361 1.00 83.38 179 CYS A N 1
ATOM 1386 C CA . CYS A 1 179 ? 11.117 3.355 -13.020 1.00 83.38 179 CYS A CA 1
ATOM 1387 C C . CYS A 1 179 ? 11.922 2.999 -14.272 1.00 83.38 179 CYS A C 1
ATOM 1389 O O . CYS A 1 179 ? 11.407 2.348 -15.183 1.00 83.38 179 CYS A O 1
ATOM 1391 N N . SER A 1 180 ? 13.183 3.412 -14.317 1.00 80.81 180 SER A N 1
ATOM 1392 C CA . SER A 1 180 ? 14.114 3.076 -15.398 1.00 80.81 180 SER A CA 1
ATOM 1393 C C . SER A 1 180 ? 15.544 3.004 -14.881 1.00 80.81 180 SER A C 1
ATOM 1395 O O . SER A 1 180 ? 15.857 3.643 -13.877 1.00 80.81 180 SER A O 1
ATOM 1397 N N . ASP A 1 181 ? 16.417 2.309 -15.605 1.00 74.12 181 ASP A N 1
ATOM 1398 C CA . ASP A 1 181 ? 17.876 2.375 -15.412 1.00 74.12 181 ASP A CA 1
ATOM 1399 C C . ASP A 1 181 ? 18.506 3.676 -15.899 1.00 74.12 181 ASP A C 1
ATOM 1401 O O . ASP A 1 181 ? 19.657 3.966 -15.566 1.00 74.12 181 ASP A O 1
ATOM 1405 N N . LEU A 1 182 ? 17.769 4.471 -16.674 1.00 65.31 182 LEU A N 1
ATOM 1406 C CA . LEU A 1 182 ? 18.210 5.804 -17.045 1.00 65.31 182 LEU A CA 1
ATOM 1407 C C . LEU A 1 182 ? 18.381 6.647 -15.781 1.00 65.31 182 LEU A C 1
ATOM 1409 O O . LEU A 1 182 ? 17.429 6.867 -15.027 1.00 65.31 182 LEU A O 1
ATOM 1413 N N . THR A 1 183 ? 19.598 7.145 -15.573 1.00 54.53 183 THR A N 1
ATOM 1414 C CA . THR A 1 183 ? 19.910 8.103 -14.518 1.00 54.53 183 THR A CA 1
ATOM 1415 C C . THR A 1 183 ? 18.963 9.295 -14.622 1.00 54.53 183 THR A C 1
ATOM 1417 O O . THR A 1 183 ? 18.813 9.916 -15.679 1.00 54.53 183 THR A O 1
ATOM 1420 N N . GLY A 1 184 ? 18.287 9.611 -13.514 1.00 49.50 184 GLY A N 1
ATOM 1421 C CA . GLY A 1 184 ? 17.480 10.822 -13.419 1.00 49.50 184 GLY A CA 1
ATOM 1422 C C . GLY A 1 184 ? 18.328 12.056 -13.763 1.00 49.50 184 GLY A C 1
ATOM 1423 O O . GLY A 1 184 ? 19.543 12.036 -13.568 1.00 49.50 184 GLY A O 1
ATOM 1424 N N . PRO A 1 185 ? 17.729 13.140 -14.285 1.00 43.84 185 PRO A N 1
ATOM 1425 C CA . PRO A 1 185 ? 18.471 14.344 -14.637 1.00 43.84 185 PRO A CA 1
ATOM 1426 C C . PRO A 1 185 ? 18.992 15.023 -13.362 1.00 43.84 185 PRO A C 1
ATOM 1428 O O . PRO A 1 185 ? 18.292 15.834 -12.756 1.00 43.84 185 PRO A O 1
ATOM 1431 N N . ALA A 1 186 ? 20.206 14.671 -12.951 1.00 44.88 186 ALA A N 1
ATOM 1432 C CA . ALA A 1 186 ? 20.996 15.395 -11.970 1.00 44.88 186 ALA A CA 1
ATOM 1433 C C . ALA A 1 186 ? 22.110 16.137 -12.718 1.00 44.88 186 ALA A C 1
ATOM 1435 O O . ALA A 1 186 ? 22.848 15.546 -13.511 1.00 44.88 186 ALA A O 1
ATOM 1436 N N . ASP A 1 187 ? 22.205 17.449 -12.506 1.00 43.47 187 ASP A N 1
ATOM 1437 C CA . ASP A 1 187 ? 23.252 18.264 -13.116 1.00 43.47 187 ASP A CA 1
ATOM 1438 C C . ASP A 1 187 ? 24.636 17.743 -12.687 1.00 43.47 187 ASP A C 1
ATOM 1440 O O . ASP A 1 187 ? 24.974 17.751 -11.504 1.00 43.47 187 ASP A O 1
ATOM 1444 N N . GLY A 1 188 ? 25.447 17.310 -13.660 1.00 52.66 188 GLY A N 1
ATOM 1445 C CA . GLY A 1 188 ? 26.849 16.925 -13.452 1.00 52.66 188 GLY A CA 1
ATOM 1446 C C . GLY A 1 188 ? 27.134 15.438 -13.206 1.00 52.66 188 GLY A C 1
ATOM 1447 O O . GLY A 1 188 ? 28.273 15.114 -12.876 1.00 52.66 188 GLY A O 1
ATOM 1448 N N . ASP A 1 189 ? 26.162 14.537 -13.377 1.00 47.59 189 ASP A N 1
ATOM 1449 C CA . ASP A 1 189 ? 26.354 13.101 -13.116 1.00 47.59 189 ASP A CA 1
ATOM 1450 C C . ASP A 1 189 ? 26.796 12.337 -14.388 1.00 47.59 189 ASP A C 1
ATOM 1452 O O . ASP A 1 189 ? 25.994 11.783 -15.138 1.00 47.59 189 ASP A O 1
ATOM 1456 N N . GLU A 1 190 ? 28.105 12.307 -14.655 1.00 47.38 190 GLU A N 1
ATOM 1457 C CA . GLU A 1 190 ? 28.718 11.389 -15.631 1.00 47.38 190 GLU A CA 1
ATOM 1458 C C . GLU A 1 190 ? 28.938 9.997 -14.997 1.00 47.38 190 GLU A C 1
ATOM 1460 O O . GLU A 1 190 ? 30.072 9.539 -14.839 1.00 47.38 190 GLU A O 1
ATOM 1465 N N . LYS A 1 191 ? 27.871 9.281 -14.613 1.00 44.84 191 LYS A N 1
ATOM 1466 C CA . LYS A 1 191 ? 27.971 7.826 -14.371 1.00 44.84 191 LYS A CA 1
ATOM 1467 C C . LYS A 1 191 ? 27.653 7.076 -15.671 1.00 44.84 191 LYS A C 1
ATOM 1469 O O . LYS A 1 191 ? 26.549 7.144 -16.194 1.00 44.84 191 LYS A O 1
ATOM 1474 N N . VAL A 1 192 ? 28.656 6.352 -16.174 1.00 49.50 192 VAL A N 1
ATOM 1475 C CA . VAL A 1 192 ? 28.666 5.587 -17.443 1.00 49.50 192 VAL A CA 1
ATOM 1476 C C . VAL A 1 192 ? 28.263 4.111 -17.239 1.00 49.50 192 VAL A C 1
ATOM 1478 O O . VAL A 1 192 ? 28.382 3.301 -18.151 1.00 49.50 192 VAL A O 1
ATOM 1481 N N . VAL A 1 193 ? 27.805 3.722 -16.044 1.00 52.47 193 VAL A N 1
ATOM 1482 C CA . VAL A 1 193 ? 27.510 2.314 -15.730 1.00 52.47 193 VAL A CA 1
ATOM 1483 C C . VAL A 1 193 ? 26.019 2.151 -15.419 1.00 52.47 193 VAL A C 1
ATOM 1485 O O . VAL A 1 193 ? 25.569 2.741 -14.434 1.00 52.47 193 VAL A O 1
ATOM 1488 N N . PRO A 1 194 ? 25.263 1.381 -16.227 1.00 54.84 194 PRO A N 1
ATOM 1489 C CA . PRO A 1 194 ? 23.883 1.010 -15.925 1.00 54.84 194 PRO A CA 1
ATOM 1490 C C . PRO A 1 194 ? 23.800 0.339 -14.554 1.00 54.84 194 PRO A C 1
ATOM 1492 O O . PRO A 1 194 ? 24.647 -0.493 -14.214 1.00 54.84 194 PRO A O 1
ATOM 1495 N N . ASN A 1 195 ? 22.801 0.710 -13.756 1.00 57.66 195 ASN A N 1
ATOM 1496 C CA . ASN A 1 195 ? 22.580 0.075 -12.464 1.00 57.66 195 ASN A CA 1
ATOM 1497 C C . ASN A 1 195 ? 22.051 -1.348 -12.710 1.00 57.66 195 ASN A C 1
ATOM 1499 O O . ASN A 1 195 ? 21.040 -1.516 -13.388 1.00 57.66 195 ASN A O 1
ATOM 1503 N N . SER A 1 196 ? 22.737 -2.377 -12.204 1.00 60.31 196 SER A N 1
ATOM 1504 C CA . SER A 1 196 ? 22.405 -3.778 -12.520 1.00 60.31 196 SER A CA 1
ATOM 1505 C C . SER A 1 196 ? 21.212 -4.325 -11.732 1.00 60.31 196 SER A C 1
ATOM 1507 O O . SER A 1 196 ? 20.898 -5.502 -11.855 1.00 60.31 196 SER A O 1
ATOM 1509 N N . HIS A 1 197 ? 20.577 -3.503 -10.894 1.00 66.44 197 HIS A N 1
ATOM 1510 C CA . HIS A 1 197 ? 19.453 -3.870 -10.038 1.00 66.44 197 HIS A CA 1
ATOM 1511 C C . HIS A 1 197 ? 18.507 -2.670 -9.886 1.00 66.44 197 HIS A C 1
ATOM 1513 O O . HIS A 1 197 ? 18.927 -1.521 -10.056 1.00 66.44 197 HIS A O 1
ATOM 1519 N N . ILE A 1 198 ? 17.259 -2.921 -9.489 1.00 73.56 198 ILE A N 1
ATOM 1520 C CA . ILE A 1 198 ? 16.315 -1.877 -9.072 1.00 73.56 198 ILE A CA 1
ATOM 1521 C C . ILE A 1 198 ? 15.958 -2.052 -7.597 1.00 73.56 198 ILE A C 1
ATOM 1523 O O . ILE A 1 198 ? 15.397 -3.068 -7.194 1.00 73.56 198 ILE A O 1
ATOM 1527 N N . GLY A 1 199 ? 16.279 -1.038 -6.793 1.00 73.88 199 GLY A N 1
ATOM 1528 C CA . GLY A 1 199 ? 15.655 -0.821 -5.492 1.00 73.88 199 GLY A CA 1
ATOM 1529 C C . GLY A 1 199 ? 14.469 0.110 -5.689 1.00 73.88 199 GLY A C 1
ATOM 1530 O O . GLY A 1 199 ? 14.643 1.232 -6.165 1.00 73.88 199 GLY A O 1
ATOM 1531 N N . MET A 1 200 ? 13.268 -0.362 -5.382 1.00 77.69 200 MET A N 1
ATOM 1532 C CA . MET A 1 200 ? 12.056 0.436 -5.482 1.00 77.69 200 MET A CA 1
ATOM 1533 C C . MET A 1 200 ? 11.394 0.520 -4.125 1.00 77.69 200 MET A C 1
ATOM 1535 O O . MET A 1 200 ? 11.302 -0.478 -3.414 1.00 77.69 200 MET A O 1
ATOM 1539 N N . ARG A 1 201 ? 10.927 1.729 -3.821 1.00 78.88 201 ARG A N 1
ATOM 1540 C CA . ARG A 1 201 ? 10.290 2.060 -2.563 1.00 78.88 201 ARG A CA 1
ATOM 1541 C C . ARG A 1 201 ? 9.163 3.048 -2.821 1.00 78.88 201 ARG A C 1
ATOM 1543 O O . ARG A 1 201 ? 9.414 4.214 -3.089 1.00 78.88 201 ARG A O 1
ATOM 1550 N N . LEU A 1 202 ? 7.919 2.583 -2.801 1.00 85.44 202 LEU A N 1
ATOM 1551 C CA . LEU A 1 202 ? 6.759 3.476 -2.792 1.00 85.44 202 LEU A CA 1
ATOM 1552 C C . LEU A 1 202 ? 6.025 3.301 -1.481 1.00 85.44 202 LEU A C 1
ATOM 1554 O O . LEU A 1 202 ? 5.391 2.275 -1.241 1.00 85.44 202 LEU A O 1
ATOM 1558 N N . HIS A 1 203 ? 6.100 4.316 -0.650 1.00 85.62 203 HIS A N 1
ATOM 1559 C CA . HIS A 1 203 ? 5.486 4.315 0.649 1.00 85.62 203 HIS A CA 1
ATOM 1560 C C . HIS A 1 203 ? 4.259 5.216 0.673 1.00 85.62 203 HIS A C 1
ATOM 1562 O O . HIS A 1 203 ? 4.120 6.151 -0.122 1.00 85.62 203 HIS A O 1
ATOM 1568 N N . GLY A 1 204 ? 3.361 4.958 1.611 1.00 84.06 204 GLY A N 1
ATOM 1569 C CA . GLY A 1 204 ? 2.315 5.909 1.912 1.00 84.06 204 GLY A CA 1
ATOM 1570 C C . GLY A 1 204 ? 1.362 5.454 2.993 1.00 84.06 204 GLY A C 1
ATOM 1571 O O . GLY A 1 204 ? 1.288 4.279 3.344 1.00 84.06 204 GLY A O 1
ATOM 1572 N N . TYR A 1 205 ? 0.649 6.422 3.543 1.00 80.44 205 TYR A N 1
ATOM 1573 C CA . TYR A 1 205 ? -0.245 6.205 4.663 1.00 80.44 205 TYR A CA 1
ATOM 1574 C C . TYR A 1 205 ? -1.319 7.299 4.722 1.00 80.44 205 TYR A C 1
ATOM 1576 O O . TYR A 1 205 ? -1.109 8.424 4.250 1.00 80.44 205 TYR A O 1
ATOM 1584 N N . PRO A 1 206 ? -2.498 6.989 5.284 1.00 80.44 206 PRO A N 1
ATOM 1585 C CA . PRO A 1 206 ? -3.491 8.004 5.592 1.00 80.44 206 PRO A CA 1
ATOM 1586 C C . PRO A 1 206 ? -2.967 8.893 6.726 1.00 80.44 206 PRO A C 1
ATOM 1588 O O . PRO A 1 206 ? -2.634 8.385 7.789 1.00 80.44 206 PRO A O 1
ATOM 1591 N N . LEU A 1 207 ? -2.914 10.209 6.525 1.00 76.19 207 LEU A N 1
ATOM 1592 C CA . LEU A 1 207 ? -2.585 11.154 7.590 1.00 76.19 207 LEU A CA 1
ATOM 1593 C C . LEU A 1 207 ? -3.752 11.207 8.582 1.00 76.19 207 LEU A C 1
ATOM 1595 O O . LEU A 1 207 ? -4.856 11.619 8.193 1.00 76.19 207 LEU A O 1
ATOM 1599 N N . PRO A 1 208 ? -3.553 10.790 9.843 1.00 66.31 208 PRO A N 1
ATOM 1600 C CA . PRO A 1 208 ? -4.563 10.987 10.862 1.00 66.31 208 PRO A CA 1
ATOM 1601 C C . PRO A 1 208 ? -4.641 12.474 11.223 1.00 66.31 208 PRO A C 1
ATOM 1603 O O . PRO A 1 208 ? -3.633 13.173 11.314 1.00 66.31 208 PRO A O 1
ATOM 1606 N N . GLU A 1 209 ? -5.849 12.968 11.478 1.00 67.81 209 GLU A N 1
ATOM 1607 C CA . GLU A 1 209 ? -6.010 14.213 12.223 1.00 67.81 209 GLU A CA 1
ATOM 1608 C C . GLU A 1 209 ? -5.791 13.862 13.702 1.00 67.81 209 GLU A C 1
ATOM 1610 O O . GLU A 1 209 ? -6.723 13.431 14.372 1.00 67.81 209 GLU A O 1
ATOM 1615 N N . GLU A 1 210 ? -4.543 13.943 14.181 1.00 66.19 210 GLU A N 1
ATOM 1616 C CA . GLU A 1 210 ? -4.116 13.401 15.488 1.00 66.19 210 GLU A CA 1
ATOM 1617 C C . GLU A 1 210 ? -5.027 13.811 16.652 1.00 66.19 210 GLU A C 1
ATOM 1619 O O . GLU A 1 210 ? -5.420 12.978 17.465 1.00 66.19 210 GLU A O 1
ATOM 1624 N N . GLU A 1 211 ? -5.416 15.087 16.730 1.00 69.88 211 GLU A N 1
ATOM 1625 C CA . GLU A 1 211 ? -6.318 15.551 17.789 1.00 69.88 211 GLU A CA 1
ATOM 1626 C C . GLU A 1 211 ? -7.710 14.917 17.708 1.00 69.88 211 GLU A C 1
ATOM 1628 O O . GLU A 1 211 ? -8.358 14.732 18.739 1.00 69.88 211 GLU A O 1
ATOM 1633 N N . GLU A 1 212 ? -8.196 14.630 16.504 1.00 70.81 212 GLU A N 1
ATOM 1634 C CA . GLU A 1 212 ? -9.497 14.000 16.302 1.00 70.81 212 GLU A CA 1
ATOM 1635 C C . GLU A 1 212 ? -9.418 12.490 16.542 1.00 70.81 212 GLU A C 1
ATOM 1637 O O . GLU A 1 212 ? -10.307 11.946 17.192 1.00 70.81 212 GLU A O 1
ATOM 1642 N N . GLY A 1 213 ? -8.320 11.839 16.134 1.00 71.50 213 GLY A N 1
ATOM 1643 C CA . GLY A 1 213 ? -8.027 10.436 16.453 1.00 71.50 213 GLY A CA 1
ATOM 1644 C C . GLY A 1 213 ? -8.001 10.191 17.962 1.00 71.50 213 GLY A C 1
ATOM 1645 O O . GLY A 1 213 ? -8.707 9.309 18.456 1.00 71.50 213 GLY A O 1
ATOM 1646 N N . ILE A 1 214 ? -7.318 11.068 18.706 1.00 76.44 214 ILE A N 1
ATOM 1647 C CA . ILE A 1 214 ? -7.280 11.027 20.174 1.00 76.44 214 ILE A CA 1
ATOM 1648 C C . ILE A 1 214 ? -8.655 11.241 20.793 1.00 76.44 214 ILE A C 1
ATOM 1650 O O . ILE A 1 214 ? -9.040 10.532 21.727 1.00 76.44 214 ILE A O 1
ATOM 1654 N N . LYS A 1 215 ? -9.439 12.200 20.294 1.00 79.19 215 LYS A N 1
ATOM 1655 C CA . LYS A 1 215 ? -10.808 12.403 20.793 1.00 79.19 215 LYS A CA 1
ATOM 1656 C C . LYS A 1 215 ? -11.681 11.182 20.529 1.00 79.19 215 LYS A C 1
ATOM 1658 O O . LYS A 1 215 ? -12.394 10.758 21.435 1.00 79.19 215 LYS A O 1
ATOM 1663 N N . GLU A 1 216 ? -11.615 10.610 19.331 1.00 77.69 216 GLU A N 1
ATOM 1664 C CA . GLU A 1 216 ? -12.380 9.425 18.945 1.00 77.69 216 GLU A CA 1
ATOM 1665 C C . GLU A 1 216 ? -12.022 8.226 19.832 1.00 77.69 216 GLU A C 1
ATOM 1667 O O . GLU A 1 216 ? -12.914 7.597 20.407 1.00 77.69 216 GLU A O 1
ATOM 1672 N N . ALA A 1 217 ? -10.730 7.964 20.040 1.00 76.62 217 ALA A N 1
ATOM 1673 C CA . ALA A 1 217 ? -10.264 6.899 20.922 1.00 76.62 217 ALA A CA 1
ATOM 1674 C C . ALA A 1 217 ? -10.713 7.106 22.374 1.00 76.62 217 ALA A C 1
ATOM 1676 O O . ALA A 1 217 ? -11.167 6.160 23.021 1.00 76.62 217 ALA A O 1
ATOM 1677 N N . VAL A 1 218 ? -10.654 8.342 22.883 1.00 83.50 218 VAL A N 1
ATOM 1678 C CA . VAL A 1 218 ? -11.126 8.686 24.233 1.00 83.50 218 VAL A CA 1
ATOM 1679 C C . VAL A 1 218 ? -12.635 8.482 24.372 1.00 83.50 218 VAL A C 1
ATOM 1681 O O . VAL A 1 218 ? -13.084 7.947 25.387 1.00 83.50 218 VAL A O 1
ATOM 1684 N N . GLU A 1 219 ? -13.435 8.896 23.391 1.00 84.38 219 GLU A N 1
ATOM 1685 C CA . GLU A 1 219 ? -14.889 8.710 23.437 1.00 84.38 219 GLU A CA 1
ATOM 1686 C C . GLU A 1 219 ? -15.278 7.231 23.321 1.00 84.38 219 GLU A C 1
ATOM 1688 O O . GLU A 1 219 ? -16.123 6.762 24.089 1.00 84.38 219 GLU A O 1
ATOM 1693 N N . LEU A 1 220 ? -14.608 6.457 22.460 1.00 81.62 220 LEU A N 1
ATOM 1694 C CA . LEU A 1 220 ? -14.802 5.006 22.392 1.00 81.62 220 LEU A CA 1
ATOM 1695 C C . LEU A 1 220 ? -14.429 4.329 23.710 1.00 81.62 220 LEU A C 1
ATOM 1697 O O . LEU A 1 220 ? -15.215 3.534 24.229 1.00 81.62 220 LEU A O 1
ATOM 1701 N N . ALA A 1 221 ? -13.282 4.690 24.288 1.00 82.62 221 ALA A N 1
ATOM 1702 C CA . ALA A 1 221 ? -12.813 4.157 25.561 1.00 82.62 221 ALA A CA 1
ATOM 1703 C C . ALA A 1 221 ? -13.806 4.407 26.706 1.00 82.62 221 ALA A C 1
ATOM 1705 O O . ALA A 1 221 ? -13.997 3.535 27.548 1.00 82.62 221 ALA A O 1
ATOM 1706 N N . LYS A 1 222 ? -14.471 5.570 26.733 1.00 86.62 222 LYS A N 1
ATOM 1707 C CA . LYS A 1 222 ? -15.516 5.882 27.727 1.00 86.62 222 LYS A CA 1
ATOM 1708 C C . LYS A 1 222 ? -16.786 5.051 27.558 1.00 86.62 222 LYS A C 1
ATOM 1710 O O . LYS A 1 222 ? -17.522 4.884 28.527 1.00 86.62 222 LYS A O 1
ATOM 1715 N N . SER A 1 223 ? -17.076 4.613 26.335 1.00 84.94 223 SER A N 1
ATOM 1716 C CA . SER A 1 223 ? -18.298 3.875 26.001 1.00 84.94 223 SER A CA 1
ATOM 1717 C C . SER A 1 223 ? -18.176 2.357 26.165 1.00 84.94 223 SER A C 1
ATOM 1719 O O . SER A 1 223 ? -19.196 1.676 26.153 1.00 84.94 223 SER A O 1
ATOM 1721 N N . ALA A 1 224 ? -16.952 1.844 26.311 1.00 87.44 224 ALA A N 1
ATOM 1722 C CA . ALA A 1 224 ? -16.655 0.420 26.405 1.00 87.44 224 ALA A CA 1
ATOM 1723 C C . ALA A 1 224 ? -16.478 -0.047 27.859 1.00 87.44 224 ALA A C 1
ATOM 1725 O O . ALA A 1 224 ? -16.054 0.714 28.730 1.00 87.44 224 ALA A O 1
ATOM 1726 N N . ASP A 1 225 ? -16.740 -1.329 28.111 1.00 89.31 225 ASP A N 1
ATOM 1727 C CA . ASP A 1 225 ? -16.515 -1.961 29.417 1.00 89.31 225 ASP A CA 1
ATOM 1728 C C . ASP A 1 225 ? -15.026 -2.222 29.678 1.00 89.31 225 ASP A C 1
ATOM 1730 O O . ASP A 1 225 ? -14.568 -2.244 30.825 1.00 89.31 225 ASP A O 1
ATOM 1734 N N . ALA A 1 226 ? -14.261 -2.429 28.604 1.00 87.81 226 ALA A N 1
ATOM 1735 C CA . ALA A 1 226 ? -12.821 -2.624 28.637 1.00 87.81 226 ALA A CA 1
ATOM 1736 C C . ALA A 1 226 ? -12.145 -2.017 27.402 1.00 87.81 226 ALA A C 1
ATOM 1738 O O . ALA A 1 226 ? -12.721 -1.968 26.314 1.00 87.81 226 ALA A O 1
ATOM 1739 N N . VAL A 1 227 ? -10.889 -1.599 27.573 1.00 87.75 227 VAL A N 1
ATOM 1740 C CA . VAL A 1 227 ? -10.077 -0.995 26.510 1.00 87.75 227 VAL A CA 1
ATOM 1741 C C . VAL A 1 227 ? -8.745 -1.728 26.397 1.00 87.75 227 VAL A C 1
ATOM 1743 O O . VAL A 1 227 ? -8.038 -1.897 27.392 1.00 87.75 227 VAL A O 1
ATOM 1746 N N . VAL A 1 228 ? -8.391 -2.139 25.181 1.00 86.69 228 VAL A N 1
ATOM 1747 C CA . VAL A 1 228 ? -7.078 -2.687 24.833 1.00 86.69 228 VAL A CA 1
ATOM 1748 C C . VAL A 1 228 ? -6.329 -1.653 24.005 1.00 86.69 228 VAL A C 1
ATOM 1750 O O . VAL A 1 228 ? -6.733 -1.335 22.891 1.00 86.69 228 VAL A O 1
ATOM 1753 N N . VAL A 1 229 ? -5.225 -1.141 24.546 1.00 83.50 229 VAL A N 1
ATOM 1754 C CA . VAL A 1 229 ? -4.362 -0.182 23.850 1.00 83.50 229 VAL A CA 1
ATOM 1755 C C . VAL A 1 229 ? -3.141 -0.920 23.308 1.00 83.50 229 VAL A C 1
ATOM 1757 O O . VAL A 1 229 ? -2.335 -1.439 24.081 1.00 83.50 229 VAL A O 1
ATOM 1760 N N . VAL A 1 230 ? -3.013 -0.984 21.983 1.00 82.62 230 VAL A N 1
ATOM 1761 C CA . VAL A 1 230 ? -1.888 -1.621 21.290 1.00 82.62 230 VAL A CA 1
ATOM 1762 C C . VAL A 1 230 ? -0.938 -0.541 20.787 1.00 82.62 230 VAL A C 1
ATOM 1764 O O . VAL A 1 230 ? -1.179 0.112 19.773 1.00 82.62 230 VAL A O 1
ATOM 1767 N N . VAL A 1 231 ? 0.165 -0.375 21.508 1.00 80.06 231 VAL A N 1
ATOM 1768 C CA . VAL A 1 231 ? 1.236 0.581 21.208 1.00 80.06 231 VAL A CA 1
ATOM 1769 C C . VAL A 1 231 ? 2.576 -0.136 21.193 1.00 80.06 231 VAL A C 1
ATOM 1771 O O . VAL A 1 231 ? 2.744 -1.185 21.816 1.00 80.06 231 VAL A O 1
ATOM 1774 N N . GLY A 1 232 ? 3.549 0.430 20.493 1.00 70.50 232 GLY A N 1
ATOM 1775 C CA . GLY A 1 232 ? 4.892 -0.124 20.430 1.00 70.50 232 GLY A CA 1
ATOM 1776 C C . GLY A 1 232 ? 5.720 0.549 19.351 1.00 70.50 232 GLY A C 1
ATOM 1777 O O . GLY A 1 232 ? 5.251 1.456 18.672 1.00 70.50 232 GLY A O 1
ATOM 1778 N N . LEU A 1 233 ? 6.954 0.081 19.214 1.00 65.69 233 LEU A N 1
ATOM 1779 C CA . LEU A 1 233 ? 7.837 0.454 18.117 1.00 65.69 233 LEU A CA 1
ATOM 1780 C C . LEU A 1 233 ? 7.662 -0.528 16.956 1.00 65.69 233 LEU A C 1
ATOM 1782 O O . LEU A 1 233 ? 7.008 -1.565 17.092 1.00 65.69 233 LEU A O 1
ATOM 1786 N N . ASN A 1 234 ? 8.267 -0.202 15.823 1.00 66.19 234 ASN A N 1
ATOM 1787 C CA . ASN A 1 234 ? 8.282 -1.033 14.629 1.00 66.19 234 ASN A CA 1
ATOM 1788 C C . ASN A 1 234 ? 9.698 -1.087 14.026 1.00 66.19 234 ASN A C 1
ATOM 1790 O O . ASN A 1 234 ? 10.634 -0.496 14.572 1.00 66.19 234 ASN A O 1
ATOM 1794 N N . GLY A 1 235 ? 9.842 -1.789 12.897 1.00 55.69 235 GLY A N 1
ATOM 1795 C CA . GLY A 1 235 ? 11.115 -1.918 12.180 1.00 55.69 235 GLY A CA 1
ATOM 1796 C C . GLY A 1 235 ? 11.727 -0.590 11.718 1.00 55.69 235 GLY A C 1
ATOM 1797 O O . GLY A 1 235 ? 12.930 -0.546 11.504 1.00 55.69 235 GLY A O 1
ATOM 1798 N N . ASP A 1 236 ? 10.952 0.498 11.651 1.00 55.31 236 ASP A N 1
ATOM 1799 C CA . ASP A 1 236 ? 11.451 1.831 11.283 1.00 55.31 236 ASP A CA 1
ATOM 1800 C C . ASP A 1 236 ? 12.289 2.440 12.415 1.00 55.31 236 ASP A C 1
ATOM 1802 O O . ASP A 1 236 ? 13.289 3.129 12.191 1.00 55.31 236 ASP A O 1
ATOM 1806 N N . TRP A 1 237 ? 11.875 2.190 13.659 1.00 51.06 237 TRP A N 1
ATOM 1807 C CA . TRP A 1 237 ? 12.580 2.646 14.852 1.00 51.06 237 TRP A CA 1
ATOM 1808 C C . TRP A 1 237 ? 13.724 1.704 15.231 1.00 51.06 237 TRP A C 1
ATOM 1810 O O . TRP A 1 237 ? 14.710 2.155 15.810 1.00 51.06 237 TRP A O 1
ATOM 1820 N N . GLU A 1 238 ? 13.601 0.412 14.927 1.00 57.94 238 GLU A N 1
ATOM 1821 C CA . GLU A 1 238 ? 14.578 -0.623 15.274 1.00 57.94 238 GLU A CA 1
ATOM 1822 C C . GLU A 1 238 ? 15.002 -1.402 14.019 1.00 57.94 238 GLU A C 1
ATOM 1824 O O . GLU A 1 238 ? 14.398 -2.415 13.658 1.00 57.94 238 GLU A O 1
ATOM 1829 N N . SER A 1 239 ? 16.062 -0.911 13.370 1.00 53.72 239 SER A N 1
ATOM 1830 C CA . SER A 1 239 ? 16.599 -1.439 12.110 1.00 53.72 239 SER A CA 1
ATOM 1831 C C . SER A 1 239 ? 18.103 -1.700 12.212 1.00 53.72 239 SER A C 1
ATOM 1833 O O . SER A 1 239 ? 18.818 -1.090 13.013 1.00 53.72 239 SER A O 1
ATOM 1835 N N . GLU A 1 240 ? 18.599 -2.633 11.405 1.00 48.28 240 GLU A N 1
ATOM 1836 C CA . GLU A 1 240 ? 20.024 -2.939 11.315 1.00 48.28 240 GLU A CA 1
ATOM 1837 C C . GLU A 1 240 ? 20.821 -1.746 10.758 1.00 48.28 240 GLU A C 1
ATOM 1839 O O . GLU A 1 240 ? 20.463 -1.140 9.752 1.00 48.28 240 GLU A O 1
ATOM 1844 N N . GLY A 1 241 ? 21.952 -1.426 11.391 1.00 48.59 241 GLY A N 1
ATOM 1845 C CA . GLY A 1 241 ? 22.876 -0.398 10.901 1.00 48.59 241 GLY A CA 1
ATOM 1846 C C . GLY A 1 241 ? 22.725 0.984 11.542 1.00 48.59 241 GLY A C 1
ATOM 1847 O O . GLY A 1 241 ? 23.566 1.845 11.280 1.00 48.59 241 GLY A O 1
ATOM 1848 N N . TYR A 1 242 ? 21.742 1.201 12.424 1.00 50.88 242 TYR A N 1
ATOM 1849 C CA . TYR A 1 242 ? 21.688 2.397 13.271 1.00 50.88 242 TYR A CA 1
ATOM 1850 C C . TYR A 1 242 ? 21.036 2.142 14.637 1.00 50.88 242 TYR A C 1
ATOM 1852 O O . TYR A 1 242 ? 20.068 1.401 14.760 1.00 50.88 242 TYR A O 1
ATOM 1860 N N . ASP A 1 243 ? 21.555 2.806 15.673 1.00 72.44 243 ASP A N 1
ATOM 1861 C CA . ASP A 1 243 ? 20.955 2.809 17.009 1.00 72.44 243 ASP A CA 1
ATOM 1862 C C . ASP A 1 243 ? 19.880 3.900 17.136 1.00 72.44 243 ASP A C 1
ATOM 1864 O O . ASP A 1 243 ? 19.974 4.982 16.542 1.00 72.44 243 ASP A O 1
ATOM 1868 N N . ARG A 1 244 ? 18.881 3.660 17.994 1.00 72.12 244 ARG A N 1
ATOM 1869 C CA . ARG A 1 244 ? 17.900 4.688 18.367 1.00 72.12 244 ARG A CA 1
ATOM 1870 C C . ARG A 1 244 ? 18.566 5.852 19.098 1.00 72.12 244 ARG A C 1
ATOM 1872 O O . ARG A 1 244 ? 19.404 5.668 19.978 1.00 72.12 244 ARG A O 1
ATOM 1879 N N . LYS A 1 245 ? 18.123 7.074 18.785 1.00 71.94 245 LYS A N 1
ATOM 1880 C CA . LYS A 1 245 ? 18.615 8.311 19.422 1.00 71.94 245 LYS A CA 1
ATOM 1881 C C . LYS A 1 245 ? 17.997 8.557 20.803 1.00 71.94 245 LYS A C 1
ATOM 1883 O O . LYS A 1 245 ? 18.610 9.219 21.639 1.00 71.94 245 LYS A O 1
ATOM 1888 N N . THR A 1 246 ? 16.788 8.047 21.036 1.00 73.94 246 THR A N 1
ATOM 1889 C CA . THR A 1 246 ? 15.981 8.270 22.245 1.00 73.94 246 THR A CA 1
ATOM 1890 C C . THR A 1 246 ? 15.151 7.030 22.596 1.00 73.94 246 THR A C 1
ATOM 1892 O O . THR A 1 246 ? 14.938 6.138 21.776 1.00 73.94 246 THR A O 1
ATOM 1895 N N . MET A 1 247 ? 14.653 6.984 23.837 1.00 74.69 247 MET A N 1
ATOM 1896 C CA . MET A 1 247 ? 13.756 5.924 24.329 1.00 74.69 247 MET A CA 1
ATOM 1897 C C . MET A 1 247 ? 12.269 6.169 24.008 1.00 74.69 247 MET A C 1
ATOM 1899 O O . MET A 1 247 ? 11.435 5.351 24.384 1.00 74.69 247 MET A O 1
ATOM 1903 N N . TYR A 1 248 ? 11.935 7.278 23.346 1.00 66.25 248 TYR A N 1
ATOM 1904 C CA . TYR A 1 248 ? 10.574 7.689 22.988 1.00 66.25 248 TYR A CA 1
ATOM 1905 C C . TYR A 1 248 ? 10.500 8.083 21.509 1.00 66.25 248 TYR A C 1
ATOM 1907 O O . TYR A 1 248 ? 11.493 8.568 20.959 1.00 66.25 248 TYR A O 1
ATOM 1915 N N . THR A 1 249 ? 9.329 7.877 20.905 1.00 54.84 249 THR A N 1
ATOM 1916 C CA . THR A 1 249 ? 8.930 8.413 19.596 1.00 54.84 249 THR A CA 1
ATOM 1917 C C . THR A 1 249 ? 8.510 9.869 19.803 1.00 54.84 249 THR A C 1
ATOM 1919 O O . THR A 1 249 ? 7.784 10.152 20.758 1.00 54.84 249 THR A O 1
ATOM 1922 N N . GLY A 1 250 ? 9.055 10.798 19.022 1.00 46.47 250 GLY A N 1
ATOM 1923 C CA . GLY A 1 250 ? 8.866 12.241 19.206 1.00 46.47 250 GLY A CA 1
ATOM 1924 C C . GLY A 1 250 ? 8.279 12.904 17.982 1.00 46.47 250 GLY A C 1
ATOM 1925 O O . GLY A 1 250 ? 8.399 12.294 16.898 1.00 46.47 250 GLY A O 1
#

Radius of gyration: 21.59 Å; chains: 1; bounding box: 53×40×64 Å

Secondary structure (DSSP, 8-state):
-----SS-EEEEESTTSS----S-BSTT----S----HHHHHHHHS-TTSEEEEE--S---SSPPBPBTTTEE-TTS-BSEEEEEES-B-TTS-B-SEEEEEEE-BSEEEE---THHHH-SS-EEEEEEEEPPPSS-EEEEEEEEEEEE-SSGGGT-EEEEEEEEEEPTT--EEEEEEEESSPP--TT----S--SSEEEE-EEEE---HHHHHHHHHHHHHHSSEEEE-----TTTSBTT---S-SS--

pLDDT: mean 75.06, std 15.89, range [40.5, 96.81]

InterPro domains:
  IPR002772 Glycoside hydrolase family 3 C-terminal domain [PF01915] (8-247)
  IPR036881 Glycoside hydrolase family 3 C-terminal domain superfamily [G3DSA:3.40.50.1700] (8-246)
  IPR036881 Glycoside hydrolase family 3 C-terminal domain superfamily [SSF52279] (8-248)

Foldseek 3Di:
DDPPPQEFEEEEEEQQQQPQFDDAADPPDDDDPDGQGNNNVVVVPDDPRYHYHYFYQAHQFPDFDWQFLVFWAAPVGGRAWWKFKFQDADPVGDTDPTPDIDGDGTQQDKFQPDCSLVPHPKMKIKIKTKGFFDQAWFWKKKWWFDDAFDPPPVRRTHDIDIDIDTGHHRDIDMDMDMDMQPRHDDPPDPDPDRDSIDRGGMGMDTHDPNVVSNVVSVVSCVVGPYYHYDDDHHNNQPDPPDHHPDPDDD